Protein AF-A0A2V5YJK6-F1 (afdb_monomer)

Foldseek 3Di:
DDQPDCDPLFQAGFADLVRADPQLSVLQQVQCVLVPNDRWLVSRRCSVVSVCSNVVSVVCCQQAPDDFDDDDPDTRGHLDPNQLLLLLLCLLLLLLLQLVSVLVSLLVNLVVCVVVVNNVLSQVSLLCSPPCVVVVVSDDPLSVLLSVCSNCLSVPNVPDDVVSVVSQLVSQLVVQCPPPVRVPDDPVRSSVSSVVVVVSSSVSSVVSSVVSCVCVVRSRDGDPPSDPDHSVVSSVVRRDPSSVVVSCVSNPPGD

Secondary structure (DSSP, 8-state):
---PPPBTTBSSPPPPGGGS-HHHHHHHHHHHHHTTS---HHHHHHTTSHHHHHHHHHHHHTTTT--SEEETTEEEE--S-HHHHHHHHHHHHHHHT-HHHHHHHHHHHHHHHHHTT-HHHHHHHHHHGGGGGG-GGGS-HHHHHHHHHHHHHHH-GGG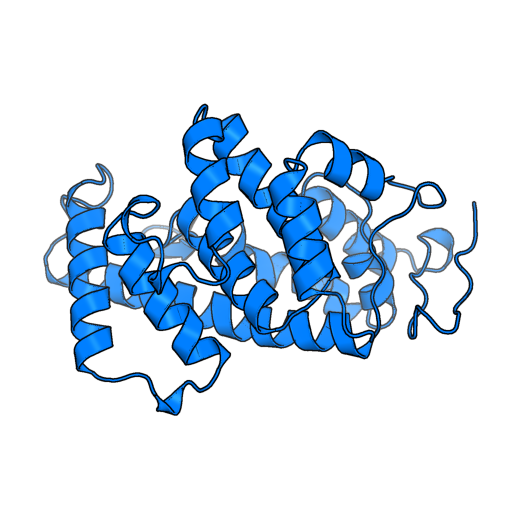--HHHHHHHHHHHHHHHTTSTTTTT--HHHHHHHHHHHHHHHHHHHHHHHHHHHHHHHHTPPPPPTTSSS-HHHHHHHHS-HHHHHHHHHHHTT--

Nearest PDB structures (foldseek):
  1hg4-assembly2_F  TM=2.466E-01  e=4.898E-01  Drosophila melanogaster
  5hjp-assembly1_A  TM=2.843E-01  e=2.948E+00  Homo sapiens
  5kya-assembly2_F  TM=2.690E-01  e=2.819E+00  Homo sapiens

Radius of gyration: 18.9 Å; Cα contacts (8 Å, |Δi|>4): 308; chains: 1; bounding box: 45×42×48 Å

Solvent-accessible surface area (backbone atoms only — not comparable to full-atom values): 14092 Å² total; per-residue (Å²): 132,67,76,74,68,66,44,102,73,22,77,51,51,58,54,55,69,91,80,45,56,74,67,48,36,49,27,40,50,51,43,21,51,73,70,77,59,51,73,51,46,68,48,23,46,34,50,84,42,44,70,55,35,53,46,47,48,65,59,48,30,49,70,66,68,43,58,76,38,65,63,83,93,43,73,74,26,31,73,60,60,65,68,62,51,41,51,47,51,36,37,45,19,51,75,68,49,11,63,50,54,40,55,52,39,43,37,52,43,42,47,55,28,40,78,68,75,37,42,81,61,36,52,56,34,64,55,40,42,85,53,41,87,82,44,57,90,57,46,56,69,50,53,48,54,52,47,53,51,42,55,34,52,67,74,43,54,86,74,63,49,71,70,54,54,52,49,48,49,48,41,46,46,62,52,37,58,72,34,92,90,47,46,83,51,52,73,68,55,45,51,52,50,42,52,48,29,51,51,45,53,51,49,52,49,55,48,48,55,50,49,32,50,50,39,51,75,35,29,50,59,72,40,37,86,68,47,99,34,45,46,56,58,51,41,65,72,64,33,55,65,72,42,49,55,50,48,52,57,67,52,57,81,70,131

Sequence (255 aa):
MTRIKQGPWTRIRPLQRDELDPYTQAGMMTGELTWGGNPNNLCKVMAYTPRLLQTEVEYCNTFIFDPRTLRGDVQEAGFNDRFIKELVISRTSLINRARYSVTHHSVIGISLFANAGRRDEAIPKYLHLHEHEKHPEAYTERERVVLDYTAKVTRDAHLVTDQEFQELRRVLTEHNLKDDQLKDLTTEQMSRHVDAQIVELTWLIGHFCLLNRWFTVLQVPDESPQDEWNFAAVYQEVVPEQIRHRNDQILSGGF

Structure (mmCIF, N/CA/C/O backbone):
data_AF-A0A2V5YJK6-F1
#
_entry.id   AF-A0A2V5YJK6-F1
#
loop_
_atom_site.group_PDB
_atom_site.id
_atom_site.type_symbol
_atom_site.label_atom_id
_atom_site.label_alt_id
_atom_site.label_comp_id
_atom_site.label_asym_id
_atom_site.label_entity_id
_atom_site.label_seq_id
_atom_site.pdbx_PDB_ins_code
_atom_site.Cartn_x
_atom_site.Cartn_y
_atom_site.Cartn_z
_atom_site.occupancy
_atom_site.B_iso_or_equiv
_atom_site.auth_seq_id
_atom_site.auth_comp_id
_atom_site.auth_asym_id
_atom_site.auth_atom_id
_atom_site.pdbx_PDB_model_num
ATOM 1 N N . MET A 1 1 ? 22.075 6.133 -23.359 1.00 49.47 1 MET A N 1
ATOM 2 C CA . MET A 1 1 ? 20.877 5.559 -22.716 1.00 49.47 1 MET A CA 1
ATOM 3 C C . MET A 1 1 ? 20.853 4.070 -22.991 1.00 49.47 1 MET A C 1
ATOM 5 O O . MET A 1 1 ? 20.868 3.667 -24.153 1.00 49.47 1 MET A O 1
ATOM 9 N N . THR A 1 2 ? 20.925 3.255 -21.945 1.00 50.66 2 THR A N 1
ATOM 10 C CA . THR A 1 2 ? 20.852 1.795 -22.044 1.00 50.66 2 THR A CA 1
ATOM 11 C C . THR A 1 2 ? 19.412 1.416 -22.364 1.00 50.66 2 THR A C 1
ATOM 13 O O . THR A 1 2 ? 18.523 1.580 -21.540 1.00 50.66 2 THR A O 1
ATOM 16 N N . ARG A 1 3 ? 19.153 0.939 -23.585 1.00 61.88 3 ARG A N 1
ATOM 17 C CA . ARG A 1 3 ? 17.851 0.356 -23.922 1.00 61.88 3 ARG A CA 1
ATOM 18 C C . ARG A 1 3 ? 17.762 -0.984 -23.200 1.00 61.88 3 ARG A C 1
ATOM 20 O O . ARG A 1 3 ? 18.394 -1.938 -23.661 1.00 61.88 3 ARG A O 1
ATOM 27 N N . ILE A 1 4 ? 17.026 -1.067 -22.086 1.00 65.56 4 ILE A N 1
ATOM 28 C CA . ILE A 1 4 ? 16.632 -2.370 -21.529 1.00 65.56 4 ILE A CA 1
ATOM 29 C C . ILE A 1 4 ? 16.020 -3.151 -22.682 1.00 65.56 4 ILE A C 1
ATOM 31 O O . ILE A 1 4 ? 15.082 -2.684 -23.314 1.00 65.56 4 ILE A O 1
ATOM 35 N N . LYS A 1 5 ? 16.576 -4.309 -23.023 1.00 66.12 5 LYS A N 1
ATOM 36 C CA . LYS A 1 5 ? 15.970 -5.168 -24.038 1.00 66.12 5 LYS A CA 1
ATOM 37 C C . LYS A 1 5 ? 14.922 -6.029 -23.353 1.00 66.12 5 LYS A C 1
ATOM 39 O O . LYS A 1 5 ? 15.170 -6.543 -22.266 1.00 66.12 5 LYS A O 1
ATOM 44 N N . GLN A 1 6 ? 13.775 -6.206 -24.004 1.00 74.19 6 GLN A N 1
ATOM 45 C CA . GLN A 1 6 ? 12.829 -7.241 -23.604 1.00 74.19 6 GLN A CA 1
ATOM 46 C C . GLN A 1 6 ? 13.575 -8.580 -23.598 1.00 74.19 6 GLN A C 1
ATOM 48 O O . GLN A 1 6 ? 14.237 -8.929 -24.577 1.00 74.19 6 GLN A O 1
ATOM 53 N N . GLY A 1 7 ? 13.525 -9.284 -22.476 1.00 63.28 7 GLY A N 1
ATOM 54 C CA . GLY A 1 7 ? 14.281 -10.509 -22.251 1.00 63.28 7 GLY A CA 1
ATOM 55 C C . GLY A 1 7 ? 13.420 -11.546 -21.540 1.00 63.28 7 GLY A C 1
ATOM 56 O O . GLY A 1 7 ? 12.273 -11.259 -21.204 1.00 63.28 7 GLY A O 1
ATOM 57 N N . PRO A 1 8 ? 13.957 -12.744 -21.258 1.00 63.97 8 PRO A N 1
ATOM 58 C CA . PRO A 1 8 ? 13.193 -13.809 -20.599 1.00 63.97 8 PRO A CA 1
ATOM 59 C C . PRO A 1 8 ? 12.673 -13.434 -19.196 1.00 63.97 8 PRO A C 1
ATOM 61 O O . PRO A 1 8 ? 11.79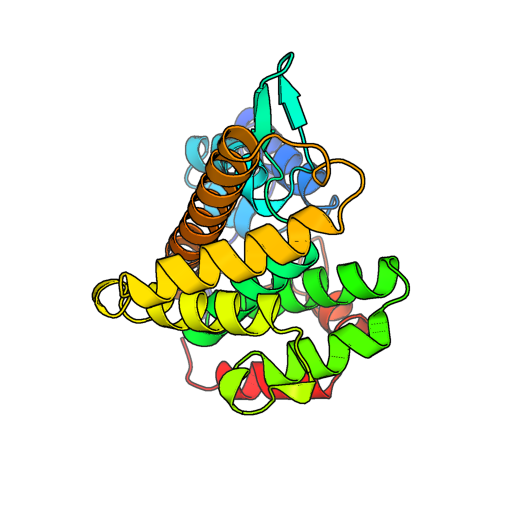9 -14.118 -18.677 1.00 63.97 8 PRO A O 1
ATOM 64 N N . TRP A 1 9 ? 13.197 -12.355 -18.606 1.00 69.31 9 TRP A N 1
ATOM 65 C CA . TRP A 1 9 ? 12.892 -11.870 -17.254 1.00 69.31 9 TRP A CA 1
ATOM 66 C C . TRP A 1 9 ? 12.022 -10.607 -17.214 1.00 69.31 9 TRP A C 1
ATOM 68 O O . TRP A 1 9 ? 11.708 -10.112 -16.137 1.00 69.31 9 TRP A O 1
ATOM 78 N N . THR A 1 10 ? 11.672 -10.052 -18.375 1.00 82.56 10 THR A N 1
ATOM 79 C CA . THR A 1 10 ? 10.831 -8.858 -18.492 1.00 82.56 10 THR A CA 1
ATOM 80 C C . THR A 1 10 ? 9.939 -9.036 -19.707 1.00 82.56 10 THR A C 1
ATOM 82 O O . THR A 1 10 ? 10.391 -8.883 -20.846 1.00 82.56 10 THR A O 1
ATOM 85 N N . ARG A 1 11 ? 8.668 -9.385 -19.473 1.00 90.06 11 ARG A N 1
ATOM 86 C CA . ARG A 1 11 ? 7.720 -9.696 -20.555 1.00 90.06 11 ARG A CA 1
ATOM 87 C C . ARG A 1 11 ? 7.293 -8.451 -21.309 1.00 90.06 11 ARG A C 1
ATOM 89 O O . ARG A 1 11 ? 7.091 -8.552 -22.512 1.00 90.06 11 ARG A O 1
ATOM 96 N N . ILE A 1 12 ? 7.206 -7.303 -20.639 1.00 92.75 12 ILE A N 1
ATOM 97 C CA . ILE A 1 12 ? 6.971 -6.001 -21.270 1.00 92.75 12 ILE A CA 1
ATOM 98 C C . ILE A 1 12 ? 8.134 -5.076 -20.931 1.00 92.75 12 ILE A C 1
ATOM 100 O O . ILE A 1 12 ? 8.371 -4.757 -19.770 1.00 92.75 12 ILE A O 1
ATOM 104 N N . ARG A 1 13 ? 8.878 -4.648 -21.953 1.00 91.44 13 ARG A N 1
ATOM 105 C CA . ARG A 1 13 ? 10.027 -3.752 -21.792 1.00 91.44 13 ARG A CA 1
ATOM 106 C C . ARG A 1 13 ? 9.567 -2.348 -21.374 1.00 91.44 13 ARG A C 1
ATOM 108 O O . ARG A 1 13 ? 8.788 -1.776 -22.133 1.00 91.44 13 ARG A O 1
ATOM 115 N N . PRO A 1 14 ? 10.120 -1.749 -20.304 1.00 92.50 14 PRO A N 1
ATOM 116 C CA . PRO A 1 14 ? 9.892 -0.344 -19.959 1.00 92.50 14 PRO A CA 1
ATOM 117 C C . PRO A 1 14 ? 10.211 0.609 -21.129 1.00 92.50 14 PRO A C 1
ATOM 119 O O . PRO A 1 14 ? 11.322 0.577 -21.679 1.00 92.50 14 PRO A O 1
ATOM 122 N N . LEU A 1 15 ? 9.243 1.444 -21.524 1.00 92.12 15 LEU A N 1
ATOM 123 C CA . LEU A 1 15 ? 9.453 2.488 -22.533 1.00 92.12 15 LEU A CA 1
ATOM 124 C C . LEU A 1 15 ? 10.308 3.627 -21.972 1.00 92.12 15 LEU A C 1
ATOM 126 O O . LEU A 1 15 ? 10.237 3.954 -20.789 1.00 92.12 15 LEU A O 1
ATOM 130 N N . GLN A 1 16 ? 11.124 4.226 -22.830 1.00 87.88 16 GLN A N 1
ATOM 131 C CA . GLN A 1 16 ? 11.888 5.431 -22.530 1.00 87.88 16 GLN A CA 1
ATOM 132 C C . GLN A 1 16 ? 11.106 6.673 -22.962 1.00 87.88 16 GLN A C 1
ATOM 134 O O . GLN A 1 16 ? 10.254 6.609 -23.846 1.00 87.88 16 GLN A O 1
ATOM 139 N N . ARG A 1 17 ? 11.401 7.820 -22.345 1.00 88.00 17 ARG A N 1
ATOM 140 C CA . ARG A 1 17 ? 10.679 9.081 -22.592 1.00 88.00 17 ARG A CA 1
ATOM 141 C C . ARG A 1 17 ? 10.726 9.532 -24.056 1.00 88.00 17 ARG A C 1
ATOM 143 O O . ARG A 1 17 ? 9.751 10.090 -24.539 1.00 88.00 17 ARG A O 1
ATOM 150 N N . ASP A 1 18 ? 11.833 9.277 -24.753 1.00 90.19 18 ASP A N 1
ATOM 151 C CA . ASP A 1 18 ? 12.030 9.618 -26.168 1.00 90.19 18 ASP A CA 1
ATOM 152 C C . ASP A 1 18 ? 11.273 8.694 -27.141 1.00 90.19 18 ASP A C 1
ATOM 154 O O . ASP A 1 18 ? 11.243 8.957 -28.342 1.00 90.19 18 ASP A O 1
ATOM 158 N N . GLU A 1 19 ? 10.636 7.634 -26.635 1.00 92.12 19 GLU A N 1
ATOM 159 C CA . GLU A 1 19 ? 9.775 6.728 -27.404 1.00 92.12 19 GLU A CA 1
ATOM 160 C C . GLU A 1 19 ? 8.290 7.125 -27.349 1.00 92.12 19 GLU A C 1
ATOM 162 O O . GLU A 1 19 ? 7.455 6.467 -27.971 1.00 92.12 19 GLU A O 1
ATOM 167 N N . LEU A 1 20 ? 7.946 8.167 -26.588 1.00 93.94 20 LEU A N 1
ATOM 168 C CA . LEU A 1 20 ? 6.571 8.563 -26.298 1.00 93.94 20 LEU A CA 1
ATOM 169 C C . LEU A 1 20 ? 6.186 9.827 -27.062 1.00 93.94 20 LEU A C 1
ATOM 171 O O . LEU A 1 20 ? 7.013 10.697 -27.330 1.00 93.94 20 LEU A O 1
ATOM 175 N N . ASP A 1 21 ? 4.898 9.960 -27.369 1.00 95.31 21 ASP A N 1
ATOM 176 C CA . ASP A 1 21 ? 4.364 11.254 -27.773 1.00 95.31 21 ASP A CA 1
ATOM 177 C C . ASP A 1 21 ? 4.385 12.243 -26.581 1.00 95.31 21 ASP A C 1
ATOM 179 O O . ASP A 1 21 ? 4.381 11.816 -25.417 1.00 95.31 21 ASP A O 1
ATOM 183 N N . PRO A 1 22 ? 4.361 13.566 -26.838 1.00 95.12 22 PRO A N 1
ATOM 184 C CA . PRO A 1 22 ? 4.477 14.572 -25.782 1.00 95.12 22 PRO A CA 1
ATOM 185 C C . PRO A 1 22 ? 3.424 14.464 -24.670 1.00 95.12 22 PRO A C 1
ATOM 187 O O . PRO A 1 22 ? 3.702 14.818 -23.525 1.00 95.12 22 PRO A O 1
ATOM 190 N N . TYR A 1 23 ? 2.217 13.982 -24.978 1.00 92.56 23 TYR A N 1
ATOM 191 C CA . TYR A 1 23 ? 1.137 13.886 -23.999 1.00 92.56 23 TYR A CA 1
ATOM 192 C C . TYR A 1 23 ? 1.324 12.677 -23.075 1.00 92.56 23 TYR A C 1
ATOM 194 O O . TYR A 1 23 ? 1.168 12.791 -21.858 1.00 92.56 23 TYR A O 1
ATOM 202 N N . THR A 1 24 ? 1.739 11.532 -23.621 1.00 94.31 24 THR A N 1
ATOM 203 C CA . THR A 1 24 ? 2.098 10.353 -22.814 1.00 94.31 24 THR A CA 1
ATOM 204 C C . THR A 1 24 ? 3.334 10.616 -21.956 1.00 94.31 24 THR A C 1
ATOM 206 O O . THR A 1 24 ? 3.359 10.243 -20.781 1.00 94.31 24 THR A O 1
ATOM 209 N N . GLN A 1 25 ? 4.329 11.322 -22.500 1.00 94.25 25 GLN A N 1
ATOM 210 C CA . GLN A 1 25 ? 5.504 11.747 -21.743 1.00 94.25 25 GLN A CA 1
ATOM 211 C C . GLN A 1 25 ? 5.123 12.651 -20.560 1.00 94.25 25 GLN A C 1
ATOM 213 O O . GLN A 1 25 ? 5.627 12.454 -19.456 1.00 94.25 25 GLN A O 1
ATOM 218 N N . ALA A 1 26 ? 4.206 13.604 -20.759 1.00 91.75 26 ALA A N 1
ATOM 219 C CA . ALA A 1 26 ? 3.715 14.451 -19.676 1.00 91.75 26 ALA A CA 1
ATOM 220 C C . ALA A 1 26 ? 3.023 13.630 -18.573 1.00 91.75 26 ALA A C 1
ATOM 222 O O . ALA A 1 26 ? 3.309 13.838 -17.399 1.00 91.75 26 ALA A O 1
ATOM 223 N N . GLY A 1 27 ? 2.186 12.650 -18.937 1.00 91.38 27 GLY A N 1
ATOM 224 C CA . GLY A 1 27 ? 1.561 11.734 -17.972 1.00 91.38 27 GLY A CA 1
ATOM 225 C C . GLY A 1 27 ? 2.581 10.932 -17.154 1.00 91.38 27 GLY A C 1
ATOM 226 O O . GLY A 1 27 ? 2.453 10.834 -15.935 1.00 91.38 27 GLY A O 1
ATOM 227 N N . MET A 1 28 ? 3.636 10.426 -17.805 1.00 92.38 28 MET A N 1
ATOM 228 C CA . MET A 1 28 ? 4.752 9.750 -17.129 1.00 92.38 28 MET A CA 1
ATOM 229 C C . MET A 1 28 ? 5.425 10.665 -16.105 1.00 92.38 28 MET A C 1
ATOM 231 O O . MET A 1 28 ? 5.604 10.271 -14.955 1.00 92.38 28 MET A O 1
ATOM 235 N N . MET A 1 29 ? 5.758 11.892 -16.513 1.00 90.56 29 MET A N 1
ATOM 236 C CA . MET A 1 29 ? 6.410 12.867 -15.640 1.00 90.56 29 MET A CA 1
ATOM 237 C C . MET A 1 29 ? 5.527 13.259 -14.455 1.00 90.56 29 MET A C 1
ATOM 239 O O . MET A 1 29 ? 6.040 13.379 -13.345 1.00 90.56 29 MET A O 1
ATOM 243 N N . THR A 1 30 ? 4.216 13.423 -14.659 1.00 88.94 30 THR A N 1
ATOM 244 C CA . THR A 1 30 ? 3.269 13.668 -13.563 1.00 88.94 30 THR A CA 1
ATOM 245 C C . THR A 1 30 ? 3.347 12.550 -12.527 1.00 88.94 30 THR A C 1
ATOM 247 O O . THR A 1 30 ? 3.549 12.838 -11.353 1.00 88.94 30 THR A O 1
ATOM 250 N N . GLY A 1 31 ? 3.287 11.283 -12.953 1.00 85.00 31 GLY A N 1
ATOM 251 C CA . GLY A 1 31 ? 3.401 10.135 -12.046 1.00 85.00 31 GLY A CA 1
ATOM 252 C C . GLY A 1 31 ? 4.700 10.092 -11.255 1.00 85.00 31 GLY A C 1
ATOM 253 O O . GLY A 1 31 ? 4.689 9.928 -10.037 1.00 85.00 31 GLY A O 1
ATOM 254 N N . GLU A 1 32 ? 5.825 10.292 -11.936 1.00 88.69 32 GLU A N 1
ATOM 255 C CA . GLU A 1 32 ? 7.141 10.310 -11.298 1.00 88.69 32 GLU A CA 1
ATOM 256 C C . GLU A 1 32 ? 7.247 11.441 -10.269 1.00 88.69 32 GLU A C 1
ATOM 258 O O . GLU A 1 32 ? 7.676 11.197 -9.145 1.00 88.69 32 GLU A O 1
ATOM 263 N N . LEU A 1 33 ? 6.812 12.659 -10.611 1.00 86.81 33 LEU A N 1
ATOM 264 C CA . LEU A 1 33 ? 6.843 13.815 -9.708 1.00 86.81 33 LEU A CA 1
ATOM 265 C C . LEU A 1 33 ? 5.948 13.623 -8.483 1.00 86.81 33 LEU A C 1
ATOM 267 O O . LEU A 1 33 ? 6.365 13.937 -7.368 1.00 86.81 33 LEU A O 1
ATOM 271 N N . THR A 1 34 ? 4.746 13.081 -8.672 1.00 83.38 34 THR A N 1
ATOM 272 C CA . THR A 1 34 ? 3.815 12.793 -7.580 1.00 83.38 34 THR A CA 1
ATOM 273 C C . THR A 1 34 ? 4.395 11.780 -6.590 1.00 83.38 34 THR A C 1
ATOM 275 O O . THR A 1 34 ? 4.241 11.950 -5.381 1.00 83.38 34 THR A O 1
ATOM 278 N N . TRP A 1 35 ? 5.094 10.747 -7.064 1.00 84.44 35 TRP A N 1
ATOM 279 C CA . TRP A 1 35 ? 5.596 9.656 -6.219 1.00 84.44 35 TRP A CA 1
ATOM 280 C C . TRP A 1 35 ? 7.071 9.801 -5.823 1.00 84.44 35 TRP A C 1
ATOM 282 O O . TRP A 1 35 ? 7.800 8.819 -5.689 1.00 84.44 35 TRP A O 1
ATOM 292 N N . GLY A 1 36 ? 7.513 11.039 -5.586 1.00 77.00 36 GLY A N 1
ATOM 293 C CA . GLY A 1 36 ? 8.838 11.336 -5.029 1.00 77.00 36 GLY A CA 1
ATOM 294 C C . GLY A 1 36 ? 9.901 11.736 -6.054 1.00 77.00 36 GLY A C 1
ATOM 295 O O . GLY A 1 36 ? 11.076 11.806 -5.709 1.00 77.00 36 GLY A O 1
ATOM 296 N N . GLY A 1 37 ? 9.506 12.013 -7.295 1.00 81.94 37 GLY A N 1
ATOM 297 C CA . GLY A 1 37 ? 10.370 12.541 -8.354 1.00 81.94 37 GLY A CA 1
ATOM 298 C C . GLY A 1 37 ? 11.250 11.508 -9.052 1.00 81.94 37 GLY A C 1
ATOM 299 O O . GLY A 1 37 ? 12.078 11.888 -9.880 1.00 81.94 37 GLY A O 1
ATOM 300 N N . ASN A 1 38 ? 11.094 10.221 -8.737 1.00 86.50 38 ASN A N 1
ATOM 301 C CA . ASN A 1 38 ? 11.967 9.171 -9.245 1.00 86.50 38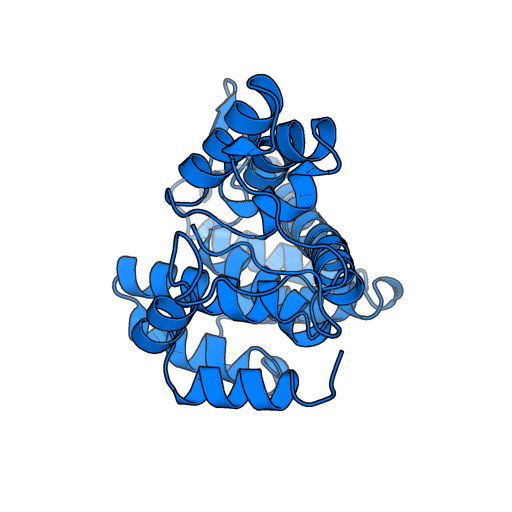 ASN A CA 1
ATOM 302 C C . ASN A 1 38 ? 11.355 8.467 -10.469 1.00 86.50 38 ASN A C 1
ATOM 304 O O . ASN A 1 38 ? 10.218 7.986 -10.389 1.00 86.50 38 ASN A O 1
ATOM 308 N N . PRO A 1 39 ? 12.101 8.360 -11.587 1.00 89.12 39 PRO A N 1
ATOM 309 C CA . PRO A 1 39 ? 11.717 7.517 -12.710 1.00 89.12 39 PRO A CA 1
ATOM 310 C C . PRO A 1 39 ? 11.453 6.080 -12.274 1.00 89.12 39 PRO A C 1
ATOM 312 O O . PRO A 1 39 ? 12.306 5.476 -11.631 1.00 89.12 39 PRO A O 1
ATOM 315 N N . ASN A 1 40 ? 10.299 5.528 -12.649 1.00 90.56 40 ASN A N 1
ATOM 316 C CA . ASN A 1 40 ? 9.897 4.185 -12.236 1.00 90.56 40 ASN A CA 1
ATOM 317 C C . ASN A 1 40 ? 9.335 3.357 -13.402 1.00 90.56 40 ASN A C 1
ATOM 319 O O . ASN A 1 40 ? 8.707 3.863 -14.338 1.00 90.56 40 ASN A O 1
ATOM 323 N N . ASN A 1 41 ? 9.579 2.054 -13.349 1.00 93.12 41 ASN A N 1
ATOM 324 C CA . ASN A 1 41 ? 9.216 1.083 -14.362 1.00 93.12 41 ASN A CA 1
ATOM 325 C C . ASN A 1 41 ? 7.712 0.802 -14.395 1.00 93.12 41 ASN A C 1
ATOM 327 O O . ASN A 1 41 ? 7.220 0.411 -15.454 1.00 93.12 41 ASN A O 1
ATOM 331 N N . LEU A 1 42 ? 6.958 1.072 -13.321 1.00 93.19 42 LEU A N 1
ATOM 332 C CA . LEU A 1 42 ? 5.494 1.080 -13.384 1.00 93.19 42 LEU A CA 1
ATOM 333 C C . LEU A 1 42 ? 5.004 2.083 -14.441 1.00 93.19 42 LEU A C 1
ATOM 335 O O . LEU A 1 42 ? 4.315 1.673 -15.378 1.00 93.19 42 LEU A O 1
ATOM 339 N N . CYS A 1 43 ? 5.408 3.355 -14.365 1.00 93.31 43 CYS A N 1
ATOM 340 C CA . CYS A 1 43 ? 5.003 4.374 -15.337 1.00 93.31 43 CYS A CA 1
ATOM 341 C C . CYS A 1 43 ? 5.474 4.012 -16.754 1.00 93.31 43 CYS A C 1
ATOM 343 O O . CYS A 1 43 ? 4.721 4.131 -17.723 1.00 93.31 43 CYS A O 1
ATOM 345 N N . LYS A 1 44 ? 6.710 3.513 -16.883 1.00 93.38 44 LYS A N 1
ATOM 346 C CA . LYS A 1 44 ? 7.302 3.119 -18.173 1.00 93.38 44 LYS A CA 1
ATOM 347 C C . LYS A 1 44 ? 6.615 1.927 -18.833 1.00 93.38 44 LYS A C 1
ATOM 349 O O . LYS A 1 44 ? 6.561 1.866 -20.060 1.00 93.38 44 LYS A O 1
ATOM 354 N N . VAL A 1 45 ? 6.095 0.978 -18.057 1.00 94.75 45 VAL A N 1
ATOM 355 C CA . VAL A 1 45 ? 5.324 -0.157 -18.587 1.00 94.75 45 VAL A CA 1
ATOM 356 C C . VAL A 1 45 ? 3.864 0.242 -18.833 1.00 94.75 45 VAL A C 1
ATOM 358 O O . VAL A 1 45 ? 3.294 -0.145 -19.850 1.00 94.75 45 VAL A O 1
ATOM 361 N N . MET A 1 46 ? 3.255 1.077 -17.986 1.00 94.75 46 MET A N 1
ATOM 362 C CA . MET A 1 46 ? 1.903 1.604 -18.231 1.00 94.75 46 MET A CA 1
ATOM 363 C C . MET A 1 46 ? 1.823 2.515 -19.461 1.00 94.75 46 MET A C 1
ATOM 365 O O . MET A 1 46 ? 0.748 2.647 -20.044 1.00 94.75 46 MET A O 1
ATOM 369 N N . ALA A 1 47 ? 2.940 3.099 -19.904 1.00 95.38 47 ALA A N 1
ATOM 370 C CA . ALA A 1 47 ? 3.001 3.963 -21.082 1.00 95.38 47 ALA A CA 1
ATOM 371 C C . ALA A 1 47 ? 2.578 3.281 -22.401 1.00 95.38 47 ALA A C 1
ATOM 373 O O . ALA A 1 47 ? 2.171 3.977 -23.328 1.00 95.38 47 ALA A O 1
ATOM 374 N N . TYR A 1 48 ? 2.575 1.941 -22.487 1.00 95.56 48 TYR A N 1
ATOM 375 C CA . TYR A 1 48 ? 1.948 1.228 -23.620 1.00 95.56 48 TYR A CA 1
ATOM 376 C C . TYR A 1 48 ? 0.432 1.457 -23.704 1.00 95.56 48 TYR A C 1
ATOM 378 O O . TYR A 1 48 ? -0.176 1.267 -24.755 1.00 95.56 48 TYR A O 1
ATOM 386 N N . THR A 1 49 ? -0.178 1.874 -22.598 1.00 95.75 49 THR A N 1
ATOM 387 C CA . THR A 1 49 ? -1.582 2.259 -22.475 1.00 95.75 49 THR A CA 1
ATOM 388 C C . THR A 1 49 ? -1.660 3.709 -21.985 1.00 95.75 49 THR A C 1
ATOM 390 O O . THR A 1 49 ? -1.923 3.939 -20.804 1.00 95.75 49 THR A O 1
ATOM 393 N N . PRO A 1 50 ? -1.452 4.713 -22.861 1.00 94.62 50 PRO A N 1
ATOM 394 C CA . PRO A 1 50 ? -1.321 6.116 -22.462 1.00 94.62 50 PRO A CA 1
ATOM 395 C C . PRO A 1 50 ? -2.424 6.627 -21.541 1.00 94.62 50 PRO A C 1
ATOM 397 O O . PRO A 1 50 ? -2.153 7.304 -20.554 1.00 94.62 50 PRO A O 1
ATOM 400 N N . ARG A 1 51 ? -3.679 6.261 -21.833 1.00 93.81 51 ARG A N 1
ATOM 401 C CA . ARG A 1 51 ? -4.813 6.705 -21.023 1.00 93.81 51 ARG A CA 1
ATOM 402 C C . ARG A 1 51 ? -4.780 6.130 -19.610 1.00 93.81 51 ARG A C 1
ATOM 404 O O . ARG A 1 51 ? -5.123 6.856 -18.689 1.00 93.81 51 ARG A O 1
ATOM 411 N N . LEU A 1 52 ? -4.345 4.878 -19.450 1.00 93.12 52 LEU A N 1
ATOM 412 C CA . LEU A 1 52 ? -4.168 4.264 -18.134 1.00 93.12 52 LEU A CA 1
ATOM 413 C C . LEU A 1 52 ? -3.089 5.010 -17.350 1.00 93.12 52 LEU A C 1
ATOM 415 O O . LEU A 1 52 ? -3.366 5.459 -16.248 1.00 93.12 52 LEU A O 1
ATOM 419 N N . LEU A 1 53 ? -1.909 5.224 -17.944 1.00 92.88 53 LEU A N 1
ATOM 420 C CA . LEU A 1 53 ? -0.822 5.980 -17.310 1.00 92.88 53 LEU A CA 1
ATOM 421 C C . LEU A 1 53 ? -1.282 7.364 -16.822 1.00 92.88 53 LEU A C 1
ATOM 423 O O . LEU A 1 53 ? -0.939 7.780 -15.721 1.00 92.88 53 LEU A O 1
ATOM 427 N N . GLN A 1 54 ? -2.069 8.067 -17.638 1.00 90.00 54 GLN A N 1
ATOM 428 C CA . GLN A 1 54 ? -2.565 9.407 -17.312 1.00 90.00 54 GLN A CA 1
ATOM 429 C C . GLN A 1 54 ? -3.537 9.420 -16.134 1.00 90.00 54 GLN A C 1
ATOM 431 O O . GLN A 1 54 ? -3.553 10.387 -15.383 1.00 90.00 54 GLN A O 1
ATOM 436 N N . THR A 1 55 ? -4.377 8.394 -15.996 1.00 92.25 55 THR A N 1
ATOM 437 C CA . THR A 1 55 ? -5.422 8.371 -14.964 1.00 92.25 55 THR A CA 1
ATOM 438 C C . THR A 1 55 ? -4.991 7.656 -13.694 1.00 92.25 55 THR A C 1
ATOM 440 O O . THR A 1 55 ? -5.497 7.979 -12.625 1.00 92.25 55 THR A O 1
ATOM 443 N N . GLU A 1 56 ? -4.085 6.683 -13.802 1.00 90.62 56 GLU A N 1
ATOM 444 C CA . GLU A 1 56 ? -3.710 5.805 -12.693 1.00 90.62 56 GLU A CA 1
ATOM 445 C C . GLU A 1 56 ? -3.137 6.595 -11.521 1.00 90.62 56 GLU A C 1
ATOM 447 O O . GLU A 1 56 ? -3.512 6.357 -10.381 1.00 90.62 56 GLU A O 1
ATOM 452 N N . VAL A 1 57 ? -2.262 7.564 -11.795 1.00 84.69 57 VAL A N 1
ATOM 453 C CA . VAL A 1 57 ? -1.579 8.340 -10.752 1.00 84.69 57 VAL A CA 1
ATOM 454 C C . VAL A 1 57 ? -2.588 9.080 -9.879 1.00 84.69 57 VAL A C 1
ATOM 456 O O . VAL A 1 57 ? -2.595 8.912 -8.661 1.00 84.69 57 VAL A O 1
ATOM 459 N N . GLU A 1 58 ? -3.461 9.872 -10.506 1.00 87.06 58 GLU A N 1
ATOM 460 C CA . GLU A 1 58 ? -4.488 10.646 -9.806 1.00 87.06 58 GLU A CA 1
ATOM 461 C C . GLU A 1 58 ? -5.447 9.726 -9.054 1.00 87.06 58 GLU A C 1
ATOM 463 O O . GLU A 1 58 ? -5.733 9.954 -7.881 1.00 87.06 58 GLU A O 1
ATOM 468 N N . TYR A 1 59 ? -5.890 8.649 -9.703 1.00 91.69 59 TYR A N 1
ATOM 469 C CA . TYR A 1 59 ? -6.770 7.658 -9.102 1.00 91.69 59 TYR A CA 1
ATOM 470 C C . TYR A 1 59 ? -6.147 7.009 -7.856 1.00 91.69 59 TYR A C 1
ATOM 472 O O . TYR A 1 59 ? -6.770 6.997 -6.794 1.00 91.69 59 TYR A O 1
ATOM 480 N N . CYS A 1 60 ? -4.913 6.518 -7.952 1.00 91.38 60 CYS A N 1
ATOM 481 C CA . CYS A 1 60 ? -4.200 5.855 -6.863 1.00 91.38 60 CYS A CA 1
ATOM 482 C C . CYS A 1 60 ? -3.922 6.785 -5.680 1.00 91.38 60 CYS A C 1
ATOM 484 O O . CYS A 1 60 ? -3.987 6.362 -4.523 1.00 91.38 60 CYS A O 1
ATOM 486 N N . ASN A 1 61 ? -3.657 8.066 -5.939 1.00 88.06 61 ASN A N 1
ATOM 487 C CA . ASN A 1 61 ? -3.416 9.033 -4.872 1.00 88.06 61 ASN A CA 1
ATOM 488 C C . ASN A 1 61 ? -4.602 9.165 -3.918 1.00 88.06 61 ASN A C 1
ATOM 490 O O . ASN A 1 61 ? -4.365 9.221 -2.710 1.00 88.06 61 ASN A O 1
ATOM 494 N N . THR A 1 62 ? -5.838 9.084 -4.431 1.00 90.81 62 THR A N 1
ATOM 495 C CA . THR A 1 62 ? -7.065 9.266 -3.633 1.00 90.81 62 THR A CA 1
ATOM 496 C C . THR A 1 62 ? -7.192 8.310 -2.443 1.00 90.81 62 THR A C 1
ATOM 498 O O . THR A 1 62 ? -7.918 8.604 -1.497 1.00 90.81 62 THR A O 1
ATOM 501 N N . PHE A 1 63 ? -6.481 7.177 -2.449 1.00 92.38 63 PHE A N 1
ATOM 502 C CA . PHE A 1 63 ? -6.508 6.206 -1.351 1.00 92.38 63 PHE A CA 1
ATOM 503 C C . PHE A 1 63 ? -5.119 5.792 -0.840 1.00 92.38 63 PHE A C 1
ATOM 505 O O . PHE A 1 63 ? -5.013 5.352 0.307 1.00 92.38 63 PHE A O 1
ATOM 512 N N . ILE A 1 64 ? -4.037 5.963 -1.612 1.00 92.44 64 ILE A N 1
ATOM 513 C CA . ILE A 1 64 ? -2.677 5.591 -1.180 1.00 92.44 64 ILE A CA 1
ATOM 514 C C . ILE A 1 64 ? -1.970 6.748 -0.466 1.00 92.44 64 ILE A C 1
ATOM 516 O O . ILE A 1 64 ? -1.545 6.589 0.684 1.00 92.44 64 ILE A O 1
ATOM 520 N N . PHE A 1 65 ? -1.804 7.881 -1.153 1.00 88.44 65 PHE A N 1
ATOM 521 C CA . PHE A 1 65 ? -0.834 8.919 -0.784 1.00 88.44 65 PHE A CA 1
ATOM 522 C C . PHE A 1 65 ? -1.465 10.202 -0.265 1.00 88.44 65 PHE A C 1
ATOM 524 O O . PHE A 1 65 ? -0.825 10.879 0.543 1.00 88.44 65 PHE A O 1
ATOM 531 N N . ASP A 1 66 ? -2.682 10.530 -0.702 1.00 90.31 66 ASP A N 1
ATOM 532 C CA . ASP A 1 66 ? -3.298 11.789 -0.322 1.00 90.31 66 ASP A CA 1
ATOM 533 C C . ASP A 1 66 ? -3.471 11.850 1.201 1.00 90.31 66 ASP A C 1
ATOM 535 O O . ASP A 1 66 ? -3.972 10.897 1.824 1.00 90.31 66 ASP A O 1
ATOM 539 N N . PRO A 1 67 ? -3.041 12.961 1.829 1.00 91.00 67 PRO A N 1
ATOM 540 C CA . PRO A 1 67 ? -3.369 13.219 3.216 1.00 91.00 67 PRO A CA 1
ATOM 541 C C . PRO A 1 67 ? -4.875 13.477 3.330 1.00 91.00 67 PRO A C 1
ATOM 543 O O . PRO A 1 67 ? -5.632 13.394 2.363 1.00 91.00 67 PRO A O 1
ATOM 546 N N . ARG A 1 68 ? -5.332 13.838 4.526 1.00 92.62 68 ARG A N 1
ATOM 547 C CA . ARG A 1 68 ? -6.703 14.309 4.698 1.00 92.62 68 ARG A CA 1
ATOM 548 C C . ARG A 1 68 ? -6.962 15.528 3.801 1.00 92.62 68 ARG A C 1
ATOM 550 O O . ARG A 1 68 ? -6.448 16.613 4.072 1.00 92.62 68 ARG A O 1
ATOM 557 N N . THR A 1 69 ? -7.776 15.349 2.763 1.00 92.19 69 THR A N 1
ATOM 558 C CA . THR A 1 69 ? -8.206 16.409 1.838 1.00 92.19 69 THR A CA 1
ATOM 559 C C . THR A 1 69 ? -9.698 16.681 1.989 1.00 92.19 69 THR A C 1
ATOM 561 O O . THR A 1 69 ? -10.488 15.783 2.285 1.00 92.19 69 THR A O 1
ATOM 564 N N . LEU A 1 70 ? -10.083 17.946 1.813 1.00 92.38 70 LEU A N 1
ATOM 565 C CA . LEU A 1 70 ? -11.453 18.425 1.974 1.00 92.38 70 LEU A CA 1
ATOM 566 C C . LEU A 1 70 ? -11.896 19.202 0.734 1.00 92.38 70 LEU A C 1
ATOM 568 O O . LEU A 1 70 ? -11.167 20.072 0.252 1.00 92.38 70 LEU A O 1
ATOM 572 N N . ARG A 1 71 ? -13.131 18.964 0.290 1.00 92.94 71 ARG A N 1
ATOM 573 C CA . ARG A 1 71 ? -13.865 19.843 -0.625 1.00 92.94 71 ARG A CA 1
ATOM 574 C C . ARG A 1 71 ? -15.034 20.466 0.129 1.00 92.94 71 ARG A C 1
ATOM 576 O O . ARG A 1 71 ? -16.079 19.842 0.313 1.00 92.94 71 ARG A O 1
ATOM 583 N N . GLY A 1 72 ? -14.839 21.702 0.588 1.00 92.88 72 GLY A N 1
ATOM 584 C CA . GLY A 1 72 ? -15.719 22.301 1.593 1.00 92.88 72 GLY A CA 1
ATOM 585 C C . GLY A 1 72 ? -15.624 21.507 2.896 1.00 92.88 72 GLY A C 1
ATOM 586 O O . GLY A 1 72 ? -14.523 21.273 3.383 1.00 92.88 72 GLY A O 1
ATOM 587 N N . ASP A 1 73 ? -16.760 21.035 3.405 1.00 88.88 73 ASP A N 1
ATOM 588 C CA . ASP A 1 73 ? -16.824 20.230 4.635 1.00 88.88 73 ASP A CA 1
ATOM 589 C C . ASP A 1 73 ? -16.781 18.712 4.376 1.00 88.88 73 ASP A C 1
ATOM 591 O O . ASP A 1 73 ? -16.869 17.909 5.306 1.00 88.88 73 ASP A O 1
ATOM 595 N N . VAL A 1 74 ? -16.667 18.292 3.111 1.00 91.00 74 VAL A N 1
ATOM 596 C CA . VAL A 1 74 ? -16.633 16.875 2.728 1.00 91.00 74 VAL A CA 1
ATOM 597 C C . VAL A 1 74 ? -15.187 16.410 2.624 1.00 91.00 74 VAL A C 1
ATOM 599 O O . VAL A 1 74 ? -14.437 16.910 1.790 1.00 91.00 74 VAL A O 1
ATOM 602 N N . GLN A 1 75 ? -14.803 15.433 3.448 1.00 94.19 75 GLN A N 1
ATOM 603 C CA . GLN A 1 75 ? -13.519 14.745 3.309 1.00 94.19 75 GLN A CA 1
ATOM 604 C C . GLN A 1 75 ? -13.548 13.828 2.087 1.00 94.19 75 GLN A C 1
ATOM 606 O O . GLN A 1 75 ? -14.469 13.025 1.947 1.00 94.19 75 GLN A O 1
ATOM 611 N N . GLU A 1 76 ? -12.553 13.963 1.211 1.00 94.25 76 GLU A N 1
ATOM 612 C CA . GLU A 1 76 ? -12.476 13.213 -0.051 1.00 94.25 76 GLU A CA 1
ATOM 613 C C . GLU A 1 76 ? -11.407 12.116 -0.025 1.00 94.25 76 GLU A C 1
ATOM 615 O O . GLU A 1 76 ? -11.606 11.075 -0.644 1.00 94.25 76 GLU A O 1
ATOM 620 N N . ALA A 1 77 ? -10.320 12.304 0.730 1.00 94.69 77 ALA A N 1
ATOM 621 C CA . ALA A 1 77 ? -9.248 11.321 0.883 1.00 94.69 77 ALA A CA 1
ATOM 622 C C . ALA A 1 77 ? -8.628 11.347 2.290 1.00 94.69 77 ALA A C 1
ATOM 624 O O . ALA A 1 77 ? -8.969 12.181 3.140 1.00 94.69 77 ALA A O 1
ATOM 625 N N . GLY A 1 78 ? -7.704 10.416 2.538 1.00 94.81 78 GLY A N 1
ATOM 626 C CA . GLY A 1 78 ? -6.888 10.388 3.752 1.00 94.81 78 GLY A CA 1
ATOM 627 C C . GLY A 1 78 ? -7.673 9.995 5.000 1.00 94.81 78 GLY A C 1
ATOM 628 O O . GLY A 1 78 ? -7.551 10.653 6.033 1.00 94.81 78 GLY A O 1
ATOM 629 N N . PHE A 1 79 ? -8.514 8.962 4.899 1.00 97.00 79 PHE A N 1
ATOM 630 C CA . PHE A 1 79 ? -9.308 8.471 6.033 1.00 97.00 79 PHE A CA 1
ATOM 631 C C . PHE A 1 79 ? -8.455 7.658 7.014 1.00 97.00 79 PHE A C 1
ATOM 633 O O . PHE A 1 79 ? -8.632 7.748 8.228 1.00 97.00 79 PHE A O 1
ATOM 640 N N . ASN A 1 80 ? -7.498 6.889 6.501 1.00 97.75 80 ASN A N 1
ATOM 641 C CA . ASN A 1 80 ? -6.482 6.197 7.282 1.00 97.75 80 ASN A CA 1
ATOM 642 C C . ASN A 1 80 ? -5.135 6.926 7.206 1.00 97.75 80 ASN A C 1
ATOM 644 O O . ASN A 1 80 ? -4.772 7.503 6.178 1.00 97.75 80 ASN A O 1
ATOM 648 N N . ASP A 1 81 ? -4.351 6.846 8.280 1.00 95.75 81 ASP A N 1
ATOM 649 C CA . ASP A 1 81 ? -2.986 7.362 8.289 1.00 95.75 81 ASP A CA 1
ATOM 650 C C . ASP A 1 81 ? -2.063 6.572 7.346 1.00 95.75 81 ASP A C 1
ATOM 652 O O . ASP A 1 81 ? -2.288 5.406 7.008 1.00 95.75 81 ASP A O 1
ATOM 656 N N . ARG A 1 82 ? -0.973 7.215 6.928 1.00 95.56 82 ARG A N 1
ATOM 657 C CA . ARG A 1 82 ? -0.036 6.636 5.964 1.00 95.56 82 ARG A CA 1
ATOM 658 C C . ARG A 1 82 ? 0.670 5.377 6.493 1.00 95.56 8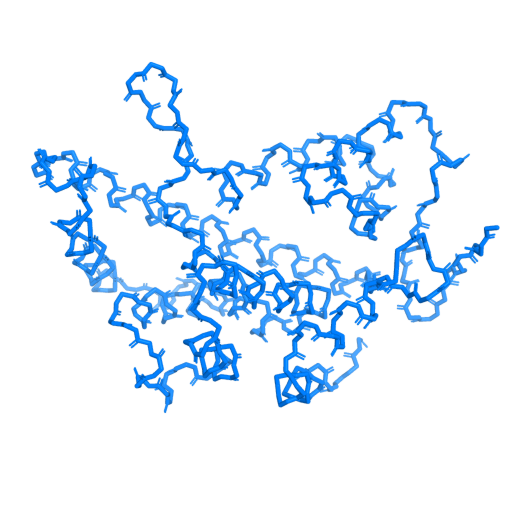2 ARG A C 1
ATOM 660 O O . ARG A 1 82 ? 1.021 4.514 5.691 1.00 95.56 82 ARG A O 1
ATOM 667 N N . PHE A 1 83 ? 0.868 5.246 7.809 1.00 97.31 83 PHE A N 1
ATOM 668 C CA . PHE A 1 83 ? 1.597 4.114 8.391 1.00 97.31 83 PHE A CA 1
ATOM 669 C C . PHE A 1 83 ? 0.787 2.824 8.280 1.00 97.31 83 PHE A C 1
ATOM 671 O O . PHE A 1 83 ? 1.322 1.824 7.796 1.00 97.31 83 PHE A O 1
ATOM 678 N N . ILE A 1 84 ? -0.502 2.846 8.648 1.00 98.25 84 ILE A N 1
ATOM 679 C CA . ILE A 1 84 ? -1.354 1.658 8.490 1.00 98.25 84 ILE A CA 1
ATOM 680 C C . ILE A 1 84 ? -1.520 1.290 7.013 1.00 98.25 84 ILE A C 1
ATOM 682 O O . ILE A 1 84 ? -1.458 0.109 6.671 1.00 98.25 84 ILE A O 1
ATOM 686 N N . LYS A 1 85 ? -1.659 2.286 6.123 1.00 98.62 85 LYS A N 1
ATOM 687 C CA . LYS A 1 85 ? -1.794 2.059 4.678 1.00 98.62 85 LYS A CA 1
ATOM 688 C C . LYS A 1 85 ? -0.583 1.308 4.126 1.00 98.62 85 LYS A C 1
ATOM 690 O O . LYS A 1 85 ? -0.751 0.309 3.435 1.00 98.62 85 LYS A O 1
ATOM 695 N N . GLU A 1 86 ? 0.634 1.719 4.481 1.00 98.31 86 GLU A N 1
ATOM 696 C CA . GLU A 1 86 ? 1.850 1.041 4.014 1.00 98.31 86 GLU A CA 1
ATOM 697 C C . GLU A 1 86 ? 2.023 -0.374 4.585 1.00 98.31 86 GLU A C 1
ATOM 699 O O . GLU A 1 86 ? 2.487 -1.265 3.867 1.00 98.31 86 GLU A O 1
ATOM 704 N N . LEU A 1 87 ? 1.593 -0.628 5.827 1.00 98.75 87 LEU A N 1
ATOM 705 C CA . LEU A 1 87 ? 1.558 -1.989 6.374 1.00 98.75 87 LEU A CA 1
ATOM 706 C C . LEU A 1 87 ? 0.565 -2.878 5.608 1.00 98.75 87 LEU A C 1
ATOM 708 O O . LEU A 1 87 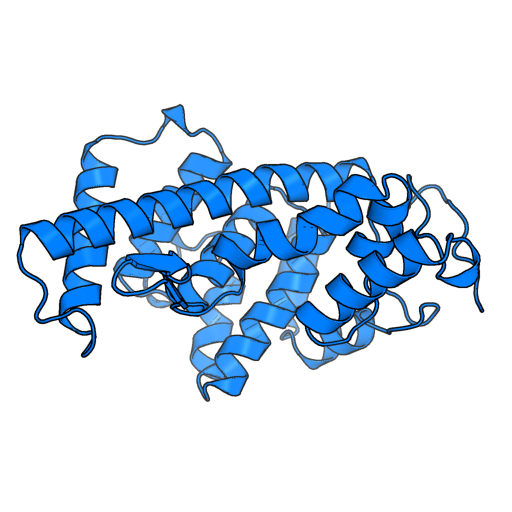? 0.902 -4.011 5.265 1.00 98.75 87 LEU A O 1
ATOM 712 N N . VAL A 1 88 ? -0.624 -2.364 5.282 1.00 98.81 88 VAL A N 1
ATOM 713 C CA . VAL A 1 88 ? -1.653 -3.078 4.503 1.00 98.81 88 VAL A CA 1
ATOM 714 C C . VAL A 1 88 ? -1.162 -3.399 3.093 1.00 98.81 88 VAL A C 1
ATOM 716 O O . VAL A 1 88 ? -1.260 -4.546 2.643 1.00 98.81 88 VAL A O 1
ATOM 719 N N . ILE A 1 89 ? -0.573 -2.416 2.408 1.00 98.75 89 ILE A N 1
ATOM 720 C CA . ILE A 1 89 ? 0.014 -2.595 1.077 1.00 98.75 89 ILE A CA 1
ATOM 721 C C . ILE A 1 89 ? 1.106 -3.666 1.109 1.00 98.75 89 ILE A C 1
ATOM 723 O O . ILE A 1 89 ? 1.104 -4.608 0.306 1.00 98.75 89 ILE A O 1
ATOM 727 N N . SER A 1 90 ? 2.034 -3.540 2.057 1.00 98.75 90 SER A N 1
ATOM 728 C CA . SER A 1 90 ? 3.172 -4.444 2.181 1.00 98.75 90 SER A CA 1
ATOM 729 C C . SER A 1 90 ? 2.716 -5.861 2.528 1.00 98.75 90 SER A C 1
ATOM 731 O O . SER A 1 90 ? 3.189 -6.821 1.919 1.00 98.75 90 SER A O 1
ATOM 733 N N . ARG A 1 91 ? 1.736 -6.021 3.431 1.00 98.75 91 ARG A N 1
ATOM 734 C CA . ARG A 1 91 ? 1.154 -7.327 3.780 1.00 98.75 91 ARG A CA 1
ATOM 735 C C . ARG A 1 91 ? 0.504 -7.992 2.572 1.00 98.75 91 ARG A C 1
ATOM 737 O O . ARG A 1 91 ? 0.801 -9.154 2.294 1.00 98.75 91 ARG A O 1
ATOM 744 N N . THR A 1 92 ? -0.326 -7.249 1.843 1.00 98.81 92 THR A N 1
ATOM 745 C CA . THR A 1 92 ? -0.992 -7.716 0.615 1.00 98.81 92 THR A CA 1
ATOM 746 C C . THR A 1 92 ? 0.039 -8.200 -0.408 1.00 98.81 92 THR A C 1
ATOM 748 O O . THR A 1 92 ? -0.089 -9.280 -0.987 1.00 98.81 92 THR A O 1
ATOM 751 N N . SER A 1 93 ? 1.112 -7.431 -0.592 1.00 98.62 93 SER A N 1
ATOM 752 C CA . SER A 1 93 ? 2.166 -7.716 -1.573 1.00 98.62 93 SER A CA 1
ATOM 753 C C . SER A 1 93 ? 3.050 -8.899 -1.187 1.00 98.62 93 SER A C 1
ATOM 755 O O . SER A 1 93 ? 3.425 -9.688 -2.054 1.00 98.62 93 SER A O 1
ATOM 757 N N . LEU A 1 94 ? 3.318 -9.084 0.109 1.00 98.38 94 LEU A N 1
ATOM 758 C CA . LEU A 1 94 ? 4.019 -10.259 0.633 1.00 98.38 94 LEU A CA 1
ATOM 759 C C . LEU A 1 94 ? 3.204 -11.544 0.437 1.00 98.38 94 LEU A C 1
ATOM 761 O O . LEU A 1 94 ? 3.770 -12.557 0.034 1.00 98.38 94 LEU A O 1
ATOM 765 N N . ILE A 1 95 ? 1.884 -11.506 0.666 1.00 98.12 95 ILE A N 1
ATOM 766 C CA . ILE A 1 95 ? 0.994 -12.656 0.415 1.00 98.12 95 ILE A CA 1
ATOM 767 C C . ILE A 1 95 ? 0.982 -13.013 -1.074 1.00 98.12 95 ILE A C 1
ATOM 769 O O . ILE A 1 95 ? 1.102 -14.184 -1.426 1.00 98.12 95 ILE A O 1
ATOM 773 N N . ASN A 1 96 ? 0.881 -12.006 -1.944 1.00 97.81 96 ASN A N 1
ATOM 774 C CA . ASN A 1 96 ? 0.862 -12.196 -3.395 1.00 97.81 96 ASN A CA 1
ATOM 775 C C . ASN A 1 96 ? 2.246 -12.457 -4.009 1.00 97.81 96 ASN A C 1
ATOM 777 O O . ASN A 1 96 ? 2.328 -12.743 -5.201 1.00 97.81 96 ASN A O 1
ATOM 781 N N . ARG A 1 97 ? 3.327 -12.354 -3.222 1.00 97.19 97 ARG A N 1
ATOM 782 C CA . ARG A 1 97 ? 4.721 -12.549 -3.659 1.00 97.19 97 ARG A CA 1
ATOM 783 C C . ARG A 1 97 ? 5.110 -11.665 -4.855 1.00 97.19 97 ARG A C 1
ATOM 785 O O . ARG A 1 97 ? 5.893 -12.071 -5.711 1.00 97.19 97 ARG A O 1
ATOM 792 N N . ALA A 1 98 ? 4.579 -10.446 -4.918 1.00 97.19 98 ALA A N 1
ATOM 793 C CA . ALA A 1 98 ? 4.821 -9.537 -6.035 1.00 97.19 98 ALA A CA 1
ATOM 794 C C . ALA A 1 98 ? 6.101 -8.726 -5.812 1.00 97.19 98 ALA A C 1
ATOM 796 O O . ALA A 1 98 ? 6.112 -7.786 -5.019 1.00 97.19 98 ALA A O 1
ATOM 797 N N . ARG A 1 99 ? 7.179 -9.093 -6.520 1.00 96.12 99 ARG A N 1
ATOM 798 C CA . ARG A 1 99 ? 8.521 -8.507 -6.345 1.00 96.12 99 ARG A CA 1
ATOM 799 C C . ARG A 1 99 ? 8.503 -6.979 -6.318 1.00 96.12 99 ARG A C 1
ATOM 801 O O . ARG A 1 99 ? 8.942 -6.421 -5.320 1.00 96.12 99 ARG A O 1
ATOM 808 N N . TYR A 1 100 ? 7.962 -6.354 -7.366 1.00 96.31 100 TYR A N 1
ATOM 809 C CA . TYR A 1 100 ? 7.988 -4.900 -7.541 1.00 96.31 100 TYR A CA 1
ATOM 810 C C . TYR A 1 100 ? 7.375 -4.172 -6.337 1.00 96.31 100 TYR A C 1
ATOM 812 O O . TYR A 1 100 ? 8.005 -3.313 -5.730 1.00 96.31 100 TYR A O 1
ATOM 820 N N . SER A 1 101 ? 6.182 -4.585 -5.898 1.00 97.62 101 SER A N 1
ATOM 821 C CA . SER A 1 101 ? 5.540 -3.987 -4.724 1.00 97.62 101 SER A CA 1
ATOM 822 C C . SER A 1 101 ? 6.249 -4.327 -3.416 1.00 97.62 101 SER A C 1
ATOM 824 O O . SER A 1 101 ? 6.367 -3.461 -2.555 1.00 97.62 101 SER A O 1
ATOM 826 N N . VAL A 1 102 ? 6.748 -5.556 -3.245 1.00 98.44 102 VAL A N 1
ATOM 827 C CA . VAL A 1 102 ? 7.470 -5.959 -2.026 1.00 98.44 102 VAL A CA 1
ATOM 828 C C . VAL A 1 102 ? 8.726 -5.112 -1.819 1.00 98.44 102 VAL A C 1
ATOM 830 O O . VAL A 1 102 ? 8.974 -4.661 -0.700 1.00 98.44 102 VAL A O 1
ATOM 833 N N . THR A 1 103 ? 9.524 -4.878 -2.860 1.00 97.44 103 THR A N 1
ATOM 834 C CA . THR A 1 103 ? 10.759 -4.089 -2.758 1.00 97.44 103 THR A CA 1
ATOM 835 C C . THR A 1 103 ? 10.453 -2.601 -2.598 1.00 97.44 103 THR A C 1
ATOM 837 O O . THR A 1 103 ? 10.927 -1.993 -1.633 1.00 97.44 103 THR A O 1
ATOM 840 N N . HIS A 1 104 ? 9.593 -2.031 -3.447 1.00 97.19 104 HIS A N 1
ATOM 841 C CA . HIS A 1 104 ? 9.223 -0.612 -3.406 1.00 97.19 104 HIS A CA 1
ATOM 842 C C . HIS A 1 104 ? 8.562 -0.213 -2.087 1.00 97.19 104 HIS A C 1
ATOM 844 O O . HIS A 1 104 ? 9.003 0.738 -1.440 1.00 97.19 104 HIS A O 1
ATOM 850 N N . HIS A 1 105 ? 7.573 -0.973 -1.612 1.00 97.75 105 HIS A N 1
ATOM 851 C CA . HIS A 1 105 ? 6.897 -0.642 -0.356 1.00 97.75 105 HIS A CA 1
ATOM 852 C C . HIS A 1 105 ? 7.724 -0.975 0.890 1.00 97.75 105 HIS A C 1
ATOM 854 O O . HIS A 1 105 ? 7.500 -0.382 1.943 1.00 97.75 105 HIS A O 1
ATOM 860 N N . SER A 1 106 ? 8.767 -1.809 0.781 1.00 98.38 106 SER A N 1
ATOM 861 C CA . SER A 1 106 ? 9.780 -1.888 1.844 1.00 98.38 106 SER A CA 1
ATOM 862 C C . SER A 1 106 ? 10.570 -0.577 1.958 1.00 98.38 106 SER A C 1
ATOM 864 O O . SER A 1 106 ? 10.810 -0.115 3.071 1.00 98.38 106 SER A O 1
ATOM 866 N N . VAL A 1 107 ? 10.956 0.050 0.836 1.00 97.75 107 VAL A N 1
ATOM 867 C CA . VAL A 1 107 ? 11.642 1.359 0.852 1.00 97.75 107 VAL A CA 1
ATOM 868 C C . VAL A 1 107 ? 10.712 2.440 1.382 1.00 97.75 107 VAL A C 1
ATOM 870 O O . VAL A 1 107 ? 11.091 3.157 2.309 1.00 97.75 107 VAL A O 1
ATOM 873 N N . ILE A 1 108 ? 9.500 2.541 0.828 1.00 96.44 108 ILE A N 1
ATOM 874 C CA . ILE A 1 108 ? 8.521 3.573 1.199 1.00 96.44 108 ILE A CA 1
ATOM 875 C C . ILE A 1 108 ? 8.160 3.441 2.677 1.00 96.44 108 ILE A C 1
ATOM 877 O O . ILE A 1 108 ? 8.254 4.415 3.420 1.00 96.44 108 ILE A O 1
ATOM 881 N N . GLY A 1 109 ? 7.828 2.231 3.121 1.00 97.44 109 GLY A N 1
ATOM 882 C CA . GLY A 1 109 ? 7.484 1.933 4.500 1.00 97.44 109 GLY A CA 1
ATOM 883 C C . GLY A 1 109 ? 8.590 2.269 5.496 1.00 97.44 109 GLY A C 1
ATOM 884 O O . GLY A 1 109 ? 8.366 3.021 6.444 1.00 97.44 109 GLY A O 1
ATOM 885 N N . ILE A 1 110 ? 9.809 1.769 5.273 1.00 98.31 110 ILE A N 1
ATOM 886 C CA . ILE A 1 110 ? 10.942 2.049 6.167 1.00 98.31 110 ILE A CA 1
ATOM 887 C C . ILE A 1 110 ? 11.286 3.544 6.179 1.00 98.31 110 ILE A C 1
ATOM 889 O O . ILE A 1 110 ? 11.536 4.102 7.249 1.00 98.31 110 ILE A O 1
ATOM 893 N N . SER A 1 111 ? 11.258 4.205 5.019 1.00 97.38 111 SER A N 1
ATOM 894 C CA . SER A 1 111 ? 11.503 5.650 4.914 1.00 97.38 111 SER A CA 1
ATOM 895 C C . SER A 1 111 ? 10.442 6.458 5.655 1.00 97.38 111 SER A C 1
ATOM 897 O O . SER A 1 111 ? 10.781 7.388 6.379 1.00 97.38 111 SER A O 1
ATOM 899 N N . LEU A 1 112 ? 9.166 6.080 5.537 1.00 96.50 112 LEU A N 1
ATOM 900 C CA . LEU A 1 112 ? 8.051 6.746 6.208 1.00 96.50 112 LEU A CA 1
ATOM 901 C C . LEU A 1 112 ? 8.234 6.756 7.730 1.00 96.50 112 LEU A C 1
ATOM 903 O O . LEU A 1 112 ? 8.139 7.807 8.363 1.00 96.50 112 LEU A O 1
ATOM 907 N N . PHE A 1 113 ? 8.541 5.601 8.321 1.00 98.06 113 PHE A N 1
ATOM 908 C CA . PHE A 1 113 ? 8.817 5.513 9.754 1.00 98.06 113 PHE A CA 1
ATOM 909 C C . PHE A 1 113 ? 10.105 6.242 10.146 1.00 98.06 113 PHE A C 1
ATOM 911 O O . PHE A 1 113 ? 10.124 6.931 11.164 1.00 98.06 113 PHE A O 1
ATOM 918 N N . ALA A 1 114 ? 11.172 6.129 9.351 1.00 97.75 114 ALA A N 1
ATOM 919 C CA . ALA A 1 114 ? 12.435 6.806 9.636 1.00 97.75 114 ALA A CA 1
ATOM 920 C C . ALA A 1 114 ? 12.286 8.336 9.636 1.00 97.75 114 ALA A C 1
ATOM 922 O O . ALA A 1 114 ? 12.745 8.988 10.572 1.00 97.75 114 ALA A O 1
ATOM 923 N N . ASN A 1 115 ? 11.572 8.896 8.657 1.00 97.12 115 ASN A N 1
ATOM 924 C CA . ASN A 1 115 ? 11.300 10.332 8.558 1.00 97.12 115 ASN A CA 1
ATOM 925 C C . ASN A 1 115 ? 10.458 10.856 9.730 1.00 97.12 115 ASN A C 1
ATOM 927 O O . ASN A 1 115 ? 10.564 12.023 10.093 1.00 97.12 115 ASN A O 1
ATOM 931 N N . ALA A 1 116 ? 9.656 9.989 10.351 1.00 97.56 116 ALA A N 1
ATOM 932 C CA . ALA A 1 116 ? 8.904 10.294 11.563 1.00 97.56 116 ALA A CA 1
ATOM 933 C C . ALA A 1 116 ? 9.700 10.055 12.865 1.00 97.56 116 ALA A C 1
ATOM 935 O O . ALA A 1 116 ? 9.121 10.119 13.946 1.00 97.56 116 ALA A O 1
ATOM 936 N N . GLY A 1 117 ? 10.997 9.730 12.789 1.00 98.06 117 GLY A N 1
ATOM 937 C CA . GLY A 1 117 ? 11.826 9.410 13.958 1.00 98.06 117 GLY A CA 1
ATOM 938 C C . GLY A 1 117 ? 11.499 8.060 14.610 1.00 98.06 117 GLY A C 1
ATOM 939 O O . GLY A 1 117 ? 11.882 7.817 15.749 1.00 98.06 117 GLY A O 1
ATOM 940 N N . ARG A 1 118 ? 10.789 7.173 13.902 1.00 97.81 118 ARG A N 1
ATOM 941 C CA . ARG A 1 118 ? 10.248 5.893 14.398 1.00 97.81 118 ARG A CA 1
ATOM 942 C C . ARG A 1 118 ? 10.889 4.683 13.709 1.00 97.81 118 ARG A C 1
ATOM 944 O O . ARG A 1 118 ? 10.254 3.645 13.542 1.00 97.81 118 ARG A O 1
ATOM 951 N N . ARG A 1 119 ? 12.148 4.801 13.269 1.00 96.50 119 ARG A N 1
ATOM 952 C CA . ARG A 1 119 ? 12.845 3.731 12.526 1.00 96.50 119 ARG A CA 1
ATOM 953 C C . ARG A 1 119 ? 12.878 2.413 13.304 1.00 96.50 119 ARG A C 1
ATOM 955 O O . ARG A 1 119 ? 12.608 1.370 12.716 1.00 96.50 119 ARG A O 1
ATOM 962 N N . ASP A 1 120 ? 13.145 2.468 14.606 1.00 97.12 120 ASP A N 1
ATOM 963 C CA . ASP A 1 120 ? 13.249 1.275 15.458 1.00 97.12 120 ASP A CA 1
ATOM 964 C C . ASP A 1 120 ? 11.915 0.533 15.603 1.00 97.12 120 ASP A C 1
ATOM 966 O O . ASP A 1 120 ? 11.898 -0.686 15.741 1.00 97.12 120 ASP A O 1
ATOM 970 N N . GLU A 1 121 ? 10.792 1.245 15.488 1.00 97.12 121 GLU A N 1
ATOM 971 C CA . GLU A 1 121 ? 9.454 0.648 15.440 1.00 97.12 121 GLU A CA 1
ATOM 972 C C . GLU A 1 121 ? 9.201 -0.072 14.104 1.00 97.12 121 GLU A C 1
ATOM 974 O O . GLU A 1 121 ? 8.547 -1.113 14.056 1.00 97.12 121 GLU A O 1
ATOM 979 N N . ALA A 1 122 ? 9.740 0.461 13.004 1.00 97.50 122 ALA A N 1
ATOM 980 C CA . ALA A 1 122 ? 9.523 -0.067 11.658 1.00 97.50 122 ALA A CA 1
ATOM 981 C C . ALA A 1 122 ? 10.184 -1.431 11.445 1.00 97.50 122 ALA A C 1
ATOM 983 O O . ALA A 1 122 ? 9.629 -2.298 10.773 1.00 97.50 122 ALA A O 1
ATOM 984 N N . ILE A 1 123 ? 11.388 -1.616 11.990 1.00 97.81 123 ILE A N 1
ATOM 985 C CA . ILE A 1 123 ? 12.210 -2.805 11.747 1.00 97.81 123 ILE A CA 1
ATOM 986 C C . ILE A 1 123 ? 11.476 -4.106 12.121 1.00 97.81 123 ILE A C 1
ATOM 988 O O . ILE A 1 123 ? 11.324 -4.952 11.233 1.00 97.81 123 ILE A O 1
ATOM 992 N N . PRO A 1 124 ? 10.999 -4.302 13.369 1.00 98.00 124 PRO A N 1
ATOM 993 C CA . PRO A 1 124 ? 10.287 -5.524 13.736 1.00 98.00 124 PRO A CA 1
ATOM 994 C C . PRO A 1 124 ? 8.970 -5.670 12.965 1.00 98.00 124 PRO A C 1
ATOM 996 O O . PRO A 1 124 ? 8.668 -6.767 12.493 1.00 98.00 124 PRO A O 1
ATOM 999 N N . LYS A 1 125 ? 8.233 -4.572 12.735 1.00 98.56 125 LYS A N 1
ATOM 1000 C CA . LYS A 1 125 ? 6.994 -4.588 11.941 1.00 98.56 125 LYS A CA 1
ATOM 1001 C C . LYS A 1 125 ? 7.232 -5.136 10.537 1.00 98.56 125 LYS A C 1
ATOM 1003 O O . LYS A 1 125 ? 6.616 -6.113 10.136 1.00 98.56 125 LYS A O 1
ATOM 1008 N N . TYR A 1 126 ? 8.167 -4.572 9.779 1.00 98.50 126 TYR A N 1
ATOM 1009 C CA . TYR A 1 126 ? 8.387 -4.994 8.392 1.00 98.50 126 TYR A CA 1
ATOM 1010 C C . TYR A 1 126 ? 9.039 -6.375 8.276 1.00 98.50 126 TYR A C 1
ATOM 1012 O O . TYR A 1 126 ? 8.721 -7.117 7.337 1.00 98.50 126 TYR A O 1
ATOM 1020 N N . LEU A 1 127 ? 9.905 -6.745 9.226 1.00 98.44 127 LEU A N 1
ATOM 1021 C CA . LEU A 1 127 ? 10.513 -8.075 9.277 1.00 98.44 127 LEU A CA 1
ATOM 1022 C C . LEU A 1 127 ? 9.446 -9.163 9.449 1.00 98.44 127 LEU A C 1
ATOM 1024 O O . LEU A 1 127 ? 9.372 -10.101 8.649 1.00 98.44 127 LEU A O 1
ATOM 1028 N N . HIS A 1 128 ? 8.559 -8.990 10.427 1.00 98.38 128 HIS A N 1
ATOM 1029 C CA . HIS A 1 128 ? 7.564 -9.995 10.794 1.00 98.38 128 HIS A CA 1
ATOM 1030 C C . HIS A 1 128 ? 6.242 -9.876 10.028 1.00 98.38 128 HIS A C 1
ATOM 1032 O O . HIS A 1 128 ? 5.390 -10.743 10.163 1.00 98.38 128 HIS A O 1
ATOM 1038 N N . LEU A 1 129 ? 6.071 -8.868 9.163 1.00 98.56 129 LEU A N 1
ATOM 1039 C CA . LEU A 1 129 ? 4.796 -8.582 8.483 1.00 98.56 129 LEU A CA 1
ATOM 1040 C C . LEU A 1 129 ? 4.188 -9.761 7.717 1.00 98.56 129 LEU A C 1
ATOM 1042 O O . LEU A 1 129 ? 2.976 -9.890 7.616 1.00 98.56 129 LEU A O 1
ATOM 1046 N N . HIS A 1 130 ? 5.018 -10.638 7.161 1.00 97.62 130 HIS A N 1
ATOM 1047 C CA . HIS A 1 130 ? 4.559 -11.808 6.413 1.00 97.62 130 HIS A CA 1
ATOM 1048 C C . HIS A 1 130 ? 3.861 -12.879 7.281 1.00 97.62 130 HIS A C 1
ATOM 1050 O O . HIS A 1 130 ? 3.121 -13.714 6.750 1.00 97.62 130 HIS A O 1
ATOM 1056 N N . GLU A 1 131 ? 4.059 -12.820 8.592 1.00 97.25 131 GLU A N 1
ATOM 1057 C CA . GLU A 1 131 ? 3.497 -13.703 9.615 1.00 97.25 131 GLU A CA 1
ATOM 1058 C C . GLU A 1 131 ? 3.166 -12.894 10.878 1.00 97.25 131 GLU A C 1
ATOM 1060 O O . GLU A 1 131 ? 3.488 -13.296 11.998 1.00 97.25 131 GLU A O 1
ATOM 1065 N N . HIS A 1 132 ? 2.553 -11.716 10.691 1.00 98.31 132 HIS A N 1
ATOM 1066 C CA . HIS A 1 132 ? 2.269 -10.758 11.764 1.00 98.31 132 HIS A CA 1
ATOM 1067 C C . HIS A 1 132 ? 1.497 -11.390 12.929 1.00 98.31 132 HIS A C 1
ATOM 1069 O O . HIS A 1 132 ? 1.676 -10.999 14.079 1.00 98.31 132 HIS A O 1
ATOM 1075 N N . GLU A 1 133 ? 0.701 -12.417 12.636 1.00 97.69 133 GLU A N 1
ATOM 1076 C CA . GLU A 1 133 ? -0.102 -13.192 13.577 1.00 97.69 133 GLU A CA 1
ATOM 1077 C C . GLU A 1 133 ? 0.759 -13.906 14.638 1.00 97.69 133 GLU A C 1
ATOM 1079 O O . GLU A 1 133 ? 0.299 -14.144 15.754 1.00 97.69 133 GLU A O 1
ATOM 1084 N N . LYS A 1 134 ? 2.016 -14.240 14.313 1.00 98.25 134 LYS A N 1
ATOM 1085 C CA . LYS A 1 134 ? 2.970 -14.892 15.229 1.00 98.25 134 LYS A CA 1
ATOM 1086 C C . LYS A 1 134 ? 3.795 -13.911 16.060 1.00 98.25 134 LYS A C 1
ATOM 1088 O O . LYS A 1 134 ? 4.508 -14.350 16.957 1.00 98.25 134 LYS A O 1
ATOM 1093 N N . HIS A 1 135 ? 3.700 -12.620 15.754 1.00 98.00 135 HIS A N 1
ATOM 1094 C CA . HIS A 1 135 ? 4.495 -11.558 16.370 1.00 98.00 135 HIS A CA 1
ATOM 1095 C C . HIS A 1 135 ? 3.613 -10.417 16.884 1.00 98.00 135 HIS A C 1
ATOM 1097 O O . HIS A 1 135 ? 3.812 -9.260 16.495 1.00 98.00 135 HIS A O 1
ATOM 1103 N N . PRO A 1 136 ? 2.595 -10.701 17.720 1.00 97.00 136 PRO A N 1
ATOM 1104 C CA . PRO A 1 136 ? 1.657 -9.682 18.173 1.00 97.00 136 PRO A CA 1
ATOM 1105 C C . PRO A 1 136 ? 2.331 -8.540 18.947 1.00 97.00 136 PRO A C 1
ATOM 1107 O O . PRO A 1 136 ? 1.797 -7.437 18.971 1.00 97.00 136 PRO A O 1
ATOM 1110 N N . GLU A 1 137 ? 3.500 -8.775 19.543 1.00 97.56 137 GLU A N 1
ATOM 1111 C CA . GLU A 1 137 ? 4.310 -7.785 20.256 1.00 97.56 137 GLU A CA 1
ATOM 1112 C C . GLU A 1 137 ? 4.840 -6.655 19.365 1.00 97.56 137 GLU A C 1
ATOM 1114 O O . GLU A 1 137 ? 5.125 -5.568 19.865 1.00 97.56 137 GLU A O 1
ATOM 1119 N N . ALA A 1 138 ? 4.965 -6.887 18.055 1.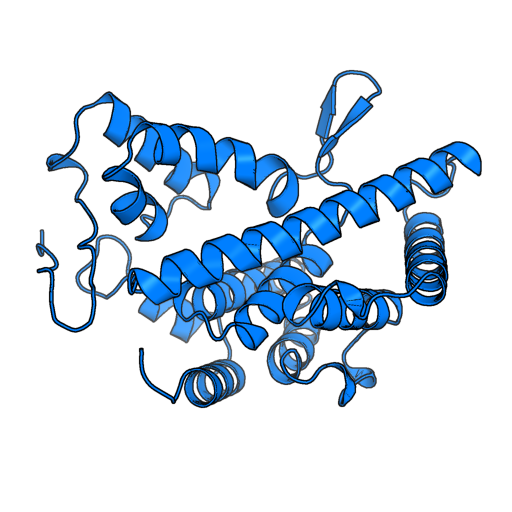00 97.88 138 ALA A N 1
ATOM 1120 C CA . ALA A 1 138 ? 5.454 -5.884 17.114 1.00 97.88 138 ALA A CA 1
ATOM 1121 C C . ALA A 1 138 ? 4.363 -4.891 16.673 1.00 97.88 138 ALA A C 1
ATOM 1123 O O . ALA A 1 138 ? 4.680 -3.882 16.043 1.00 97.88 138 ALA A O 1
ATOM 1124 N N . TYR A 1 139 ? 3.089 -5.158 16.985 1.00 98.56 139 TYR A N 1
ATOM 1125 C CA . TYR A 1 139 ? 1.950 -4.421 16.440 1.00 98.56 139 TYR A CA 1
ATOM 1126 C C . TYR A 1 139 ? 0.999 -3.941 17.530 1.00 98.56 139 TYR A C 1
ATOM 1128 O O . TYR A 1 139 ? 0.695 -4.634 18.501 1.00 98.56 139 TYR A O 1
ATOM 1136 N N . THR A 1 140 ? 0.437 -2.759 17.312 1.00 98.31 140 THR A N 1
ATOM 1137 C CA . THR A 1 140 ? -0.724 -2.305 18.076 1.00 98.31 140 THR A CA 1
ATOM 1138 C C . THR A 1 140 ? -1.939 -3.186 17.780 1.00 98.31 140 THR A C 1
ATOM 1140 O O . THR A 1 140 ? -2.012 -3.866 16.757 1.00 98.31 140 THR A O 1
ATOM 1143 N N . GLU A 1 141 ? -2.940 -3.160 18.657 1.00 98.44 141 GLU A N 1
ATOM 1144 C CA . GLU A 1 141 ? -4.186 -3.900 18.439 1.00 98.44 141 GLU A CA 1
ATOM 1145 C C . GLU A 1 141 ? -4.891 -3.510 17.131 1.00 98.44 141 GLU A C 1
ATOM 1147 O O . GLU A 1 141 ? -5.265 -4.393 16.361 1.00 98.44 141 GLU A O 1
ATOM 1152 N N . ARG A 1 142 ? -4.979 -2.204 16.832 1.00 98.56 142 ARG A N 1
ATOM 1153 C CA . ARG A 1 142 ? -5.513 -1.697 15.559 1.00 98.56 142 ARG A CA 1
ATOM 1154 C C . ARG A 1 142 ? -4.783 -2.305 14.366 1.00 98.56 142 ARG A C 1
ATOM 1156 O O . ARG A 1 142 ? -5.427 -2.767 13.430 1.00 98.56 142 ARG A O 1
ATOM 1163 N N . GLU A 1 143 ? -3.453 -2.315 14.399 1.00 98.81 143 GLU A N 1
ATOM 1164 C CA . GLU A 1 143 ? -2.650 -2.891 13.318 1.00 98.81 143 GLU A CA 1
ATOM 1165 C C . GLU A 1 143 ? -2.905 -4.389 13.166 1.00 98.81 143 GLU A C 1
ATOM 1167 O O . GLU A 1 143 ? -3.107 -4.837 12.044 1.00 98.81 143 GLU A O 1
ATOM 1172 N N . ARG A 1 144 ? -2.969 -5.157 14.261 1.00 98.75 144 ARG A N 1
ATOM 1173 C CA . ARG A 1 144 ? -3.246 -6.603 14.200 1.00 98.75 144 ARG A CA 1
ATOM 1174 C C . ARG A 1 144 ? -4.595 -6.895 13.552 1.00 98.75 144 ARG A C 1
ATOM 1176 O O . ARG A 1 144 ? -4.641 -7.638 12.580 1.00 98.75 144 ARG A O 1
ATOM 1183 N N . VAL A 1 145 ? -5.663 -6.254 14.025 1.00 98.75 145 VAL A N 1
ATOM 1184 C CA . VAL A 1 145 ? -7.022 -6.458 13.493 1.00 98.75 145 VAL A CA 1
ATOM 1185 C C . VAL A 1 145 ? -7.104 -6.074 12.011 1.00 98.75 145 VAL A C 1
ATOM 1187 O O . VAL A 1 145 ? -7.669 -6.812 11.204 1.00 98.75 145 VAL A O 1
ATOM 1190 N N . VAL A 1 146 ? -6.496 -4.949 11.618 1.00 98.88 146 VAL A N 1
ATOM 1191 C CA . VAL A 1 146 ? -6.459 -4.522 10.210 1.00 98.88 146 VAL A CA 1
ATOM 1192 C C . VAL A 1 146 ? -5.622 -5.476 9.349 1.00 98.88 146 VAL A C 1
ATOM 1194 O O . VAL A 1 146 ? -5.992 -5.755 8.207 1.00 98.88 146 VAL A O 1
ATOM 1197 N N . LEU A 1 147 ? -4.510 -6.004 9.865 1.00 98.88 147 LEU A N 1
ATOM 1198 C CA . LEU A 1 147 ? -3.656 -6.950 9.144 1.00 98.88 147 LEU A CA 1
ATOM 1199 C C . LEU A 1 147 ? -4.290 -8.345 9.023 1.00 98.88 147 LEU A C 1
ATOM 1201 O O . LEU A 1 147 ? -4.133 -8.981 7.979 1.00 98.88 147 LEU A O 1
ATOM 1205 N N . ASP A 1 148 ? -5.050 -8.794 10.022 1.00 98.62 148 ASP A N 1
ATOM 1206 C CA . ASP A 1 148 ? -5.843 -10.030 9.962 1.00 98.62 148 ASP A CA 1
ATOM 1207 C C . ASP A 1 148 ? -6.917 -9.926 8.872 1.00 98.62 148 ASP A C 1
ATOM 1209 O O . ASP A 1 148 ? -7.009 -10.785 7.987 1.00 98.62 148 ASP A O 1
ATOM 1213 N N . TYR A 1 149 ? -7.657 -8.812 8.869 1.00 98.81 149 TYR A N 1
ATOM 1214 C CA . TYR A 1 149 ? -8.607 -8.484 7.808 1.00 98.81 149 TYR A CA 1
ATOM 1215 C C . TYR A 1 149 ? -7.929 -8.444 6.431 1.00 98.81 149 TYR A C 1
ATOM 1217 O O . TYR A 1 149 ? -8.388 -9.090 5.487 1.00 98.81 149 TYR A O 1
ATOM 1225 N N . THR A 1 150 ? -6.785 -7.760 6.326 1.00 98.81 150 THR A N 1
ATOM 1226 C CA . THR A 1 150 ? -5.982 -7.673 5.095 1.00 98.81 150 THR A CA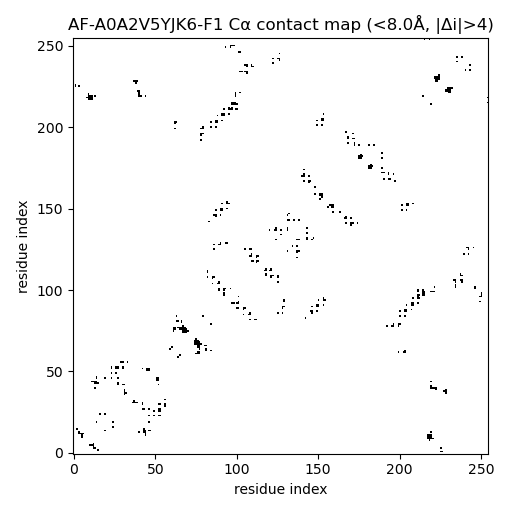 1
ATOM 1227 C C . THR A 1 150 ? -5.608 -9.052 4.569 1.00 98.81 150 THR A C 1
ATOM 1229 O O . THR A 1 150 ? -5.762 -9.333 3.377 1.00 98.81 150 THR A O 1
ATOM 1232 N N . ALA A 1 151 ? -5.133 -9.933 5.449 1.00 98.62 151 ALA A N 1
ATOM 1233 C CA . ALA A 1 151 ? -4.705 -11.269 5.075 1.00 98.62 151 ALA A CA 1
ATOM 1234 C C . ALA A 1 151 ? -5.868 -12.126 4.560 1.00 98.62 151 ALA A C 1
ATOM 1236 O O . ALA A 1 151 ? -5.689 -12.867 3.589 1.00 98.62 151 ALA A O 1
ATOM 1237 N N . LYS A 1 152 ? -7.057 -12.002 5.162 1.00 98.38 152 LYS A N 1
ATOM 1238 C CA . LYS A 1 152 ? -8.270 -12.676 4.685 1.00 98.38 152 LYS A CA 1
ATOM 1239 C C . LYS A 1 152 ? -8.734 -12.133 3.345 1.00 98.38 152 LYS A C 1
ATOM 1241 O O . LYS A 1 152 ? -8.804 -12.909 2.404 1.00 98.38 152 LYS A O 1
ATOM 1246 N N . VAL A 1 153 ? -8.947 -10.822 3.217 1.00 98.62 153 VAL A N 1
ATOM 1247 C CA . VAL A 1 153 ? -9.394 -10.203 1.954 1.00 98.62 153 VAL A CA 1
ATOM 1248 C C . VAL A 1 153 ? -8.445 -10.529 0.800 1.00 98.62 153 VAL A C 1
ATOM 1250 O O . VAL A 1 153 ? -8.896 -10.812 -0.307 1.00 98.62 153 VAL A O 1
ATOM 1253 N N . THR A 1 154 ? -7.133 -10.545 1.055 1.00 98.69 154 THR A N 1
ATOM 1254 C CA . THR A 1 154 ? -6.132 -10.876 0.029 1.00 98.69 154 THR A CA 1
ATOM 1255 C C . THR A 1 154 ? -6.225 -12.332 -0.437 1.00 98.69 154 THR A C 1
ATOM 1257 O O . THR A 1 154 ? -6.047 -12.604 -1.624 1.00 98.69 154 THR A O 1
ATOM 1260 N N . ARG A 1 155 ? -6.461 -13.275 0.485 1.00 97.94 155 ARG A N 1
ATOM 1261 C CA . ARG A 1 155 ? -6.483 -14.718 0.188 1.00 97.94 155 ARG A CA 1
ATOM 1262 C C . ARG A 1 155 ? -7.842 -15.181 -0.327 1.00 97.94 155 ARG A C 1
ATOM 1264 O O . ARG A 1 155 ? -7.900 -15.860 -1.347 1.00 97.94 155 ARG A O 1
ATOM 1271 N N . ASP A 1 156 ? -8.898 -14.834 0.398 1.00 97.94 156 ASP A N 1
ATOM 1272 C CA . ASP A 1 156 ? -10.290 -15.142 0.096 1.00 97.94 156 ASP A CA 1
ATOM 1273 C C . ASP A 1 156 ? -11.220 -14.222 0.910 1.00 97.94 156 ASP A C 1
ATOM 1275 O O . ASP A 1 156 ? -11.412 -14.393 2.119 1.00 97.94 156 ASP A O 1
ATOM 1279 N N . ALA A 1 157 ? -11.824 -13.243 0.234 1.00 97.44 157 ALA A N 1
ATOM 1280 C CA . ALA A 1 157 ? -12.729 -12.282 0.858 1.00 97.44 157 ALA A CA 1
ATOM 1281 C C . ALA A 1 157 ? -14.015 -12.922 1.415 1.00 97.44 157 ALA A C 1
ATOM 1283 O O . ALA A 1 157 ? -14.655 -12.320 2.275 1.00 97.44 157 ALA A O 1
ATOM 1284 N N . HIS A 1 158 ? -14.377 -14.143 0.998 1.00 97.62 158 HIS A N 1
ATOM 1285 C CA . HIS A 1 158 ? -15.525 -14.861 1.562 1.00 97.62 158 HIS A CA 1
ATOM 1286 C C . HIS A 1 158 ? -15.280 -15.370 2.992 1.00 97.62 158 HIS A C 1
ATOM 1288 O O . HIS A 1 158 ? -16.230 -15.753 3.669 1.00 97.62 158 HIS A O 1
ATOM 1294 N N . LEU A 1 159 ? -14.030 -15.355 3.475 1.00 96.19 159 LEU A N 1
ATOM 1295 C CA . LEU A 1 159 ? -13.677 -15.727 4.853 1.00 96.19 159 LEU A CA 1
ATOM 1296 C C . LEU A 1 159 ? -13.888 -14.601 5.873 1.00 96.19 159 LEU A C 1
ATOM 1298 O O . LEU A 1 159 ? -13.669 -14.813 7.072 1.00 96.19 159 LEU A O 1
ATOM 1302 N N . VAL A 1 160 ? -14.237 -13.405 5.401 1.00 97.75 160 VAL A N 1
ATOM 1303 C CA . VAL A 1 160 ? -14.523 -12.251 6.249 1.00 97.75 160 VAL A CA 1
ATOM 1304 C C . VAL A 1 160 ? -15.916 -12.393 6.855 1.00 97.75 160 VAL A C 1
ATOM 1306 O O . VAL A 1 160 ? -16.883 -12.703 6.163 1.00 97.75 160 VAL A O 1
ATOM 1309 N N . THR A 1 161 ? -16.018 -12.138 8.155 1.00 97.81 161 THR A N 1
ATOM 1310 C CA . THR A 1 161 ? -17.253 -12.281 8.937 1.00 97.81 161 THR A CA 1
ATOM 1311 C C . THR A 1 161 ? -17.759 -10.944 9.480 1.00 97.81 161 THR A C 1
ATOM 1313 O O . THR A 1 161 ? -16.994 -9.996 9.658 1.00 97.81 161 THR A O 1
ATOM 1316 N N . ASP A 1 162 ? -19.045 -10.878 9.837 1.00 98.00 162 ASP A N 1
ATOM 1317 C CA . ASP A 1 162 ? -19.630 -9.691 10.482 1.00 98.00 162 ASP A CA 1
ATOM 1318 C C . ASP A 1 162 ? -18.971 -9.366 11.830 1.00 98.00 162 ASP A C 1
ATOM 1320 O O . ASP A 1 162 ? -18.848 -8.197 12.197 1.00 98.00 162 ASP A O 1
ATOM 1324 N N . GLN A 1 163 ? -18.506 -10.387 12.557 1.00 97.62 163 GLN A N 1
ATOM 1325 C CA . GLN A 1 163 ? -17.770 -10.204 13.807 1.00 97.62 163 GLN A CA 1
ATOM 1326 C C . GLN A 1 163 ? -16.455 -9.445 13.576 1.00 97.62 163 GLN A C 1
ATOM 1328 O O . GLN A 1 163 ? -16.092 -8.581 14.368 1.00 97.62 163 GLN A O 1
ATOM 1333 N N . GLU A 1 164 ? -15.762 -9.708 12.471 1.00 96.31 164 GLU A N 1
ATOM 1334 C CA . GLU A 1 164 ? -14.537 -8.980 12.124 1.00 96.31 164 GLU A CA 1
ATOM 1335 C C . GLU A 1 164 ? -14.820 -7.539 11.717 1.00 96.31 164 GLU A C 1
ATOM 1337 O O . GLU A 1 164 ? -14.049 -6.647 12.056 1.00 96.31 164 GLU A O 1
ATOM 1342 N N . PHE A 1 165 ? -15.952 -7.276 11.061 1.00 98.12 165 PHE A N 1
ATOM 1343 C CA . PHE A 1 165 ? -16.397 -5.904 10.817 1.00 98.12 165 PHE A CA 1
ATOM 1344 C C . PHE A 1 165 ? -16.736 -5.164 12.115 1.00 98.12 165 PHE A C 1
ATOM 1346 O O . PHE A 1 165 ? -16.447 -3.973 12.229 1.00 98.12 165 PHE A O 1
ATOM 1353 N N . GLN A 1 166 ? -17.341 -5.833 13.101 1.00 98.44 166 GLN A N 1
ATOM 1354 C CA . GLN A 1 166 ? -17.567 -5.239 14.425 1.00 98.44 166 GLN A CA 1
ATOM 1355 C C . GLN A 1 166 ? -16.237 -4.895 15.104 1.00 98.44 166 GLN A C 1
ATOM 1357 O O . GLN A 1 166 ? -16.086 -3.793 15.631 1.00 98.44 166 GLN A O 1
ATOM 1362 N N . GLU A 1 167 ? -15.259 -5.795 15.022 1.00 98.31 167 GLU A N 1
ATOM 1363 C CA . GLU A 1 167 ? -13.944 -5.595 15.624 1.00 98.31 167 GLU A CA 1
ATOM 1364 C C . GLU A 1 167 ? -13.136 -4.490 14.929 1.00 98.31 167 GLU A C 1
ATOM 1366 O O . GLU A 1 167 ? -12.570 -3.629 15.603 1.00 98.31 167 GLU A O 1
ATOM 1371 N N . LEU A 1 168 ? -13.157 -4.432 13.591 1.00 98.44 168 LEU A N 1
ATOM 1372 C CA . LEU A 1 168 ? -12.590 -3.322 12.818 1.00 98.44 168 LEU A CA 1
ATOM 1373 C C . LEU A 1 168 ? -13.183 -1.985 13.257 1.00 98.44 168 LEU A C 1
ATOM 1375 O O . LEU A 1 168 ? -12.443 -1.041 13.536 1.00 98.44 168 LEU A O 1
ATOM 1379 N N . ARG A 1 169 ? -14.517 -1.902 13.358 1.00 98.81 169 ARG A N 1
ATOM 1380 C CA . ARG A 1 169 ? -15.182 -0.670 13.794 1.00 98.81 169 ARG A CA 1
ATOM 1381 C C . ARG A 1 169 ? -14.758 -0.265 15.197 1.00 98.81 169 ARG A C 1
ATOM 1383 O O . ARG A 1 169 ? -14.519 0.920 15.427 1.00 98.81 169 ARG A O 1
ATOM 1390 N N . ARG A 1 170 ? -14.631 -1.227 16.115 1.00 98.75 170 ARG A N 1
ATOM 1391 C CA . ARG A 1 170 ? -14.185 -0.981 17.489 1.00 98.75 170 ARG A CA 1
ATOM 1392 C C . ARG A 1 170 ? -12.782 -0.374 17.516 1.00 98.75 170 ARG A C 1
ATOM 1394 O O . ARG A 1 170 ? -12.623 0.737 18.017 1.00 98.75 170 ARG A O 1
ATOM 1401 N N . VAL A 1 171 ? -11.787 -1.046 16.933 1.00 98.75 171 VAL A N 1
ATOM 1402 C CA . VAL A 1 171 ? -10.384 -0.591 17.013 1.00 98.75 171 VAL A CA 1
ATOM 1403 C C . VAL A 1 171 ? -10.134 0.717 16.260 1.00 98.75 171 VAL A C 1
ATOM 1405 O O . VAL A 1 171 ? -9.299 1.519 16.678 1.00 98.75 171 VAL A O 1
ATOM 1408 N N . LEU A 1 172 ? -10.862 0.961 15.164 1.00 98.69 172 LEU A N 1
ATOM 1409 C CA . LEU A 1 172 ? -10.792 2.224 14.428 1.00 98.69 172 LEU A CA 1
ATOM 1410 C C . LEU A 1 172 ? -11.441 3.362 15.222 1.00 98.69 172 LEU A C 1
ATOM 1412 O O . LEU A 1 172 ? -10.845 4.428 15.347 1.00 98.69 172 LEU A O 1
ATOM 1416 N N . THR A 1 173 ? -12.601 3.122 15.842 1.00 98.69 173 THR A N 1
ATOM 1417 C CA . THR A 1 173 ? -13.248 4.106 16.728 1.00 98.69 173 THR A CA 1
ATOM 1418 C C . THR A 1 173 ? -12.337 4.470 17.900 1.00 98.69 173 THR A C 1
ATOM 1420 O O . THR A 1 173 ? -12.097 5.648 18.153 1.00 98.69 173 THR A O 1
ATOM 1423 N N . GLU A 1 174 ? -11.777 3.477 18.595 1.00 98.38 174 GLU A N 1
ATOM 1424 C CA . GLU A 1 174 ? -10.871 3.693 19.733 1.00 98.38 174 GLU A CA 1
ATOM 1425 C C . GLU A 1 174 ? -9.605 4.463 19.354 1.00 98.38 174 GLU A C 1
ATOM 1427 O O . GLU A 1 174 ? -9.078 5.235 20.159 1.00 98.38 174 GLU A O 1
ATOM 1432 N N . HIS A 1 175 ? -9.104 4.258 18.137 1.00 97.81 175 HIS A N 1
ATOM 1433 C CA . HIS A 1 175 ? -8.003 5.041 17.602 1.00 97.81 175 HIS A CA 1
ATOM 1434 C C . HIS A 1 175 ? -8.422 6.487 17.321 1.00 97.81 175 HIS A C 1
ATOM 1436 O O . HIS A 1 175 ? -7.746 7.411 17.766 1.00 97.81 175 HIS A O 1
ATOM 1442 N N . ASN A 1 176 ? -9.546 6.692 16.634 1.00 97.94 176 ASN A N 1
ATOM 1443 C CA . ASN A 1 176 ? -10.025 8.023 16.257 1.00 97.94 176 ASN A CA 1
ATOM 1444 C C . ASN A 1 1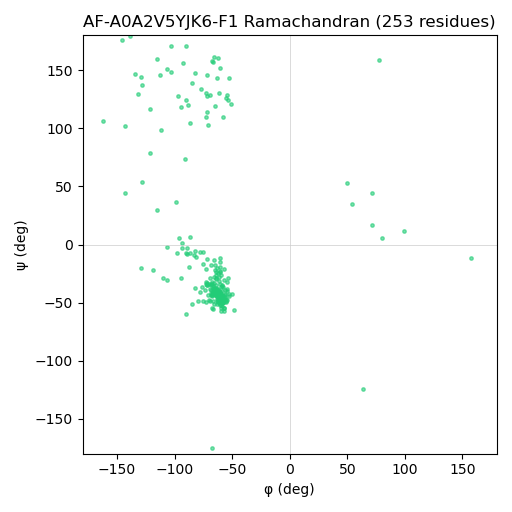76 ? -10.381 8.884 17.482 1.00 97.94 176 ASN A C 1
ATOM 1446 O O . ASN A 1 176 ? -10.187 10.093 17.457 1.00 97.94 176 ASN A O 1
ATOM 1450 N N . LEU A 1 177 ? -10.817 8.278 18.591 1.00 97.88 177 LEU A N 1
ATOM 1451 C CA . LEU A 1 177 ? -11.049 8.982 19.862 1.00 97.88 177 LEU A CA 1
ATOM 1452 C C . LEU A 1 177 ? -9.771 9.552 20.507 1.00 97.88 177 LEU A C 1
ATOM 1454 O O . LEU A 1 177 ? -9.860 10.355 21.435 1.00 97.88 177 LEU A O 1
ATOM 1458 N N . LYS A 1 178 ? -8.585 9.147 20.038 1.00 96.75 178 LYS A N 1
ATOM 1459 C CA . LYS A 1 178 ? -7.285 9.687 20.471 1.00 96.75 178 LYS A CA 1
ATOM 1460 C C . LYS A 1 178 ? -6.745 10.751 19.513 1.00 96.75 178 LYS A C 1
ATOM 1462 O O . LYS A 1 178 ? -5.725 11.361 19.818 1.00 96.75 178 LYS A O 1
ATOM 1467 N N . ASP A 1 179 ? -7.396 10.952 18.369 1.00 94.50 179 ASP A N 1
ATOM 1468 C CA . ASP A 1 179 ? -6.999 11.925 17.358 1.00 94.50 179 ASP A CA 1
ATOM 1469 C C . ASP A 1 179 ? -7.682 13.270 17.632 1.00 94.50 179 ASP A C 1
ATOM 1471 O O . ASP A 1 179 ? -8.908 13.356 17.717 1.00 94.50 179 ASP A O 1
ATOM 1475 N N . ASP A 1 180 ? -6.895 14.338 17.762 1.00 94.31 180 ASP A N 1
ATOM 1476 C CA . ASP A 1 180 ? -7.404 15.675 18.082 1.00 94.31 180 ASP A CA 1
ATOM 1477 C C . ASP A 1 180 ? -8.381 16.237 17.038 1.00 94.31 180 ASP A C 1
ATOM 1479 O O . ASP A 1 180 ? -9.184 17.105 17.371 1.00 94.31 180 ASP A O 1
ATOM 1483 N N . GLN A 1 181 ? -8.340 15.752 15.796 1.00 90.69 181 GLN A N 1
ATOM 1484 C CA . GLN A 1 181 ? -9.243 16.174 14.725 1.00 90.69 181 GLN A CA 1
ATOM 1485 C C . GLN A 1 181 ? -10.549 15.373 14.694 1.00 90.69 181 GLN A C 1
ATOM 1487 O O . GLN A 1 181 ? -11.512 15.819 14.069 1.00 90.69 181 GLN A O 1
ATOM 1492 N N . LEU A 1 182 ? -10.586 14.192 15.321 1.00 94.81 182 LEU A N 1
ATOM 1493 C CA . LEU A 1 182 ? -11.698 13.242 15.199 1.00 94.81 182 LEU A CA 1
ATOM 1494 C C . LEU A 1 182 ? -12.407 12.954 16.527 1.00 94.81 182 LEU A C 1
ATOM 1496 O O . LEU A 1 182 ? -13.564 12.534 16.514 1.00 94.81 182 LEU A O 1
ATOM 1500 N N . LYS A 1 183 ? -11.753 13.181 17.671 1.00 96.12 183 LYS A N 1
ATOM 1501 C CA . LYS A 1 183 ? -12.277 12.824 19.001 1.00 96.12 183 LYS A CA 1
ATOM 1502 C C . LYS A 1 183 ? -13.609 13.487 19.361 1.00 96.12 183 LYS A C 1
ATOM 1504 O O . LYS A 1 183 ? -14.366 12.919 20.141 1.00 96.12 183 LYS A O 1
ATOM 1509 N N . ASP A 1 184 ? -13.896 14.649 18.775 1.00 96.44 184 ASP A N 1
ATOM 1510 C CA . ASP A 1 184 ? -15.096 15.447 19.056 1.00 96.44 184 ASP A CA 1
ATOM 1511 C C . ASP A 1 184 ? -16.239 15.207 18.048 1.00 96.44 184 ASP A C 1
ATOM 1513 O O . ASP A 1 184 ? -17.270 15.883 18.097 1.00 96.44 184 ASP A O 1
ATOM 1517 N N . LEU A 1 185 ? -16.088 14.249 17.123 1.00 96.12 185 LEU A N 1
ATOM 1518 C CA . LEU A 1 185 ? -17.169 13.854 16.218 1.00 96.12 185 LEU A CA 1
ATOM 1519 C C . LEU A 1 185 ? -18.353 13.271 17.002 1.00 96.12 185 LEU A C 1
ATOM 1521 O O . LEU A 1 185 ? -18.183 12.520 17.964 1.00 96.12 185 LEU A O 1
ATOM 1525 N N . THR A 1 186 ? -19.577 13.550 16.546 1.00 97.25 186 THR A N 1
ATOM 1526 C CA . THR A 1 186 ? -20.762 12.868 17.086 1.00 97.25 186 THR A CA 1
ATOM 1527 C C . THR A 1 186 ? -20.689 11.365 16.813 1.00 97.25 186 THR A C 1
ATOM 1529 O O . THR A 1 186 ? -19.995 10.918 15.900 1.00 97.25 186 THR A O 1
ATOM 1532 N N . THR A 1 187 ? -21.456 10.556 17.549 1.00 97.31 187 THR A N 1
ATOM 1533 C CA . THR A 1 187 ? -21.499 9.098 17.333 1.00 97.31 187 THR A CA 1
ATOM 1534 C C . THR A 1 187 ? -21.829 8.722 15.885 1.00 97.31 187 THR A C 1
ATOM 1536 O O . THR A 1 187 ? -21.209 7.820 15.327 1.00 97.31 187 THR A O 1
ATOM 1539 N N . GLU A 1 188 ? -22.761 9.435 15.247 1.00 97.62 188 GLU A N 1
ATOM 1540 C CA . GLU A 1 188 ? -23.116 9.201 13.843 1.00 97.62 188 GLU A CA 1
ATOM 1541 C C . GLU A 1 188 ? -21.968 9.578 12.892 1.00 97.62 188 GLU A C 1
ATOM 1543 O O . GLU A 1 188 ? -21.639 8.818 11.981 1.00 97.62 188 GLU A O 1
ATOM 1548 N N . GLN A 1 189 ? -21.320 10.725 13.119 1.00 96.94 189 GLN A N 1
ATOM 1549 C CA . GLN A 1 189 ? -20.177 11.164 12.314 1.00 96.94 189 GLN A CA 1
ATOM 1550 C C . GLN A 1 189 ? -18.985 10.213 12.455 1.00 96.94 189 GLN A C 1
ATOM 1552 O O . GLN A 1 189 ? -18.382 9.845 11.449 1.00 96.94 189 GLN A O 1
ATOM 1557 N N . MET A 1 190 ? -18.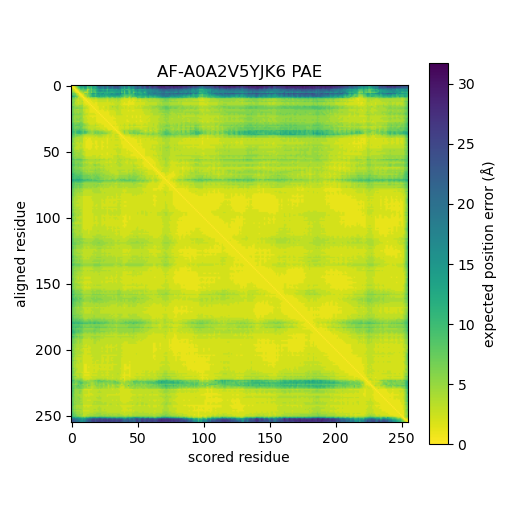684 9.774 13.680 1.00 98.12 190 MET A N 1
ATOM 1558 C CA . MET A 1 190 ? -17.637 8.794 13.961 1.00 98.12 190 MET A CA 1
ATOM 1559 C C . MET A 1 190 ? -17.927 7.468 13.253 1.00 98.12 190 MET A C 1
ATOM 1561 O O . MET A 1 190 ? -17.058 6.950 12.558 1.00 98.12 190 MET A O 1
ATOM 1565 N N . SER A 1 191 ? -19.161 6.954 13.347 1.00 98.25 191 SER A N 1
ATOM 1566 C CA . SER A 1 191 ? -19.559 5.723 12.651 1.00 98.25 191 SER A CA 1
ATOM 1567 C C . SER A 1 191 ? -19.352 5.835 11.139 1.00 98.25 191 SER A C 1
ATOM 1569 O O . SER A 1 191 ? -18.763 4.945 10.532 1.00 98.25 191 SER A O 1
ATOM 1571 N N . ARG A 1 192 ? -19.783 6.947 10.527 1.00 97.69 192 ARG A N 1
ATOM 1572 C CA . ARG A 1 192 ? -19.609 7.181 9.084 1.00 97.69 192 ARG A CA 1
ATOM 1573 C C . ARG A 1 192 ? -18.141 7.310 8.685 1.00 97.69 192 ARG A C 1
ATOM 1575 O O . ARG A 1 192 ? -17.757 6.815 7.630 1.00 97.69 192 ARG A O 1
ATOM 1582 N N . HIS A 1 193 ? -17.328 7.970 9.508 1.00 97.94 193 HIS A N 1
ATOM 1583 C CA . HIS A 1 193 ? -15.893 8.099 9.266 1.00 97.94 193 HIS A CA 1
ATOM 1584 C C . HIS A 1 193 ? -15.191 6.738 9.337 1.00 97.94 193 HIS A C 1
ATOM 1586 O O . HIS A 1 193 ? -14.388 6.413 8.468 1.00 97.94 193 HIS A O 1
ATOM 1592 N N . VAL A 1 194 ? -15.540 5.913 10.325 1.00 98.62 194 VAL A N 1
ATOM 1593 C CA . VAL A 1 194 ? -15.013 4.552 10.469 1.00 98.62 194 VAL A CA 1
ATOM 1594 C C . VAL A 1 194 ? -15.424 3.663 9.293 1.00 98.62 194 VAL A C 1
ATOM 1596 O O . VAL A 1 194 ? -14.587 2.941 8.755 1.00 98.62 194 VAL A O 1
ATOM 1599 N N . ASP A 1 195 ? -16.676 3.734 8.836 1.00 98.56 195 ASP A N 1
ATOM 1600 C CA . ASP A 1 195 ? -17.085 2.998 7.635 1.00 98.56 195 ASP A CA 1
ATOM 1601 C C . ASP A 1 195 ? -16.293 3.471 6.398 1.00 98.56 195 ASP A C 1
ATOM 1603 O O . ASP A 1 195 ? -15.848 2.641 5.606 1.00 98.56 195 ASP A O 1
ATOM 1607 N N . ALA A 1 196 ? -16.017 4.776 6.259 1.00 98.31 196 ALA A N 1
ATOM 1608 C CA . ALA A 1 196 ? -15.152 5.295 5.195 1.00 98.31 196 ALA A CA 1
ATOM 1609 C C . ALA A 1 196 ? -13.700 4.786 5.305 1.00 98.31 196 ALA A C 1
ATOM 1611 O O . ALA A 1 196 ? -13.097 4.435 4.290 1.00 98.31 196 ALA A O 1
ATOM 1612 N N . GLN A 1 197 ? -13.155 4.664 6.522 1.00 98.69 197 GLN A N 1
ATOM 1613 C CA . GLN A 1 197 ? -11.845 4.047 6.755 1.00 98.69 197 GLN A CA 1
ATOM 1614 C C . GLN A 1 197 ? -11.817 2.588 6.287 1.00 98.69 197 GLN A C 1
ATOM 1616 O O . GLN A 1 197 ? -10.856 2.181 5.635 1.00 98.69 197 GLN A O 1
ATOM 1621 N N . ILE A 1 198 ? -12.863 1.809 6.576 1.00 98.75 198 ILE A N 1
ATOM 1622 C CA . ILE A 1 198 ? -12.968 0.410 6.137 1.00 98.75 198 ILE A CA 1
ATOM 1623 C C . ILE A 1 198 ? -13.083 0.329 4.609 1.00 98.75 198 ILE A C 1
ATOM 1625 O O . ILE A 1 198 ? -12.416 -0.506 3.996 1.00 98.75 198 ILE A O 1
ATOM 1629 N N . VAL A 1 199 ? -13.871 1.209 3.980 1.00 98.44 199 VAL A N 1
ATOM 1630 C CA . VAL A 1 199 ? -13.967 1.303 2.513 1.00 98.44 199 VAL A CA 1
ATOM 1631 C C . VAL A 1 199 ? -12.593 1.575 1.901 1.00 98.44 199 VAL A C 1
ATOM 1633 O O . VAL A 1 199 ? -12.179 0.846 1.002 1.00 98.44 199 VAL A O 1
ATOM 1636 N N . GLU A 1 200 ? -11.855 2.561 2.415 1.00 98.38 200 GLU A N 1
ATOM 1637 C CA . GLU A 1 200 ? -10.520 2.910 1.918 1.00 98.38 200 GLU A CA 1
ATOM 1638 C C . GLU A 1 200 ? -9.518 1.755 2.100 1.00 98.38 200 GLU A C 1
ATOM 1640 O O . GLU A 1 200 ? -8.798 1.421 1.160 1.00 98.38 200 GLU A O 1
ATOM 1645 N N . LEU A 1 201 ? -9.505 1.088 3.264 1.00 98.62 201 LEU A N 1
ATOM 1646 C CA . LEU A 1 201 ? -8.656 -0.088 3.510 1.00 98.62 201 LEU A CA 1
ATOM 1647 C C . LEU A 1 201 ? -8.978 -1.230 2.540 1.00 98.62 201 LEU A C 1
ATOM 1649 O O . LEU A 1 201 ? -8.075 -1.825 1.957 1.00 98.62 201 LEU A O 1
ATOM 1653 N N . THR A 1 202 ? -10.262 -1.521 2.334 1.00 98.62 202 THR A N 1
ATOM 1654 C CA . THR A 1 202 ? -10.711 -2.582 1.418 1.00 98.62 202 THR A CA 1
ATOM 1655 C C . THR A 1 202 ? -10.319 -2.264 -0.021 1.00 98.62 202 THR A C 1
ATOM 1657 O O . THR A 1 202 ? -9.828 -3.137 -0.740 1.00 98.62 202 THR A O 1
ATOM 1660 N N . TRP A 1 203 ? -10.493 -1.005 -0.432 1.00 98.12 203 TRP A N 1
ATOM 1661 C CA . TRP A 1 203 ? -10.103 -0.526 -1.753 1.00 98.12 203 TRP A CA 1
ATOM 1662 C C . TRP A 1 203 ? -8.597 -0.658 -1.971 1.00 98.12 203 TRP A C 1
ATOM 1664 O O . TRP A 1 203 ? -8.163 -1.180 -2.997 1.00 98.12 203 TRP A O 1
ATOM 1674 N N . LEU A 1 204 ? -7.805 -0.282 -0.965 1.00 98.00 204 LEU A N 1
ATOM 1675 C CA . LEU A 1 204 ? -6.354 -0.415 -0.970 1.00 98.00 204 LEU A CA 1
ATOM 1676 C C . LEU A 1 204 ? -5.918 -1.879 -1.147 1.00 98.00 204 LEU A C 1
ATOM 1678 O O . LEU A 1 204 ? -5.092 -2.172 -2.011 1.00 98.00 204 LEU A O 1
ATOM 1682 N N . ILE A 1 205 ? -6.512 -2.811 -0.393 1.00 98.69 205 ILE A N 1
ATOM 1683 C CA . ILE A 1 205 ? -6.217 -4.250 -0.504 1.00 98.69 205 ILE A CA 1
ATOM 1684 C C . ILE A 1 205 ? -6.588 -4.776 -1.895 1.00 98.69 205 ILE A C 1
ATOM 1686 O O . ILE A 1 205 ? -5.779 -5.441 -2.547 1.00 98.69 205 ILE A O 1
ATOM 1690 N N . GLY A 1 206 ? -7.801 -4.476 -2.369 1.00 98.50 206 GLY A N 1
ATOM 1691 C CA . GLY A 1 206 ? -8.296 -4.921 -3.673 1.00 98.50 206 GLY A CA 1
ATOM 1692 C C . GLY A 1 206 ? -7.449 -4.390 -4.831 1.00 98.50 206 GLY A C 1
ATOM 1693 O O . GLY A 1 206 ? -7.077 -5.143 -5.735 1.00 98.50 206 GLY A O 1
ATOM 1694 N N . HIS A 1 207 ? -7.069 -3.117 -4.770 1.00 98.06 207 HIS A N 1
ATOM 1695 C CA . HIS A 1 207 ? -6.227 -2.491 -5.778 1.00 98.06 207 HIS A CA 1
ATOM 1696 C C . HIS A 1 207 ? -4.805 -3.063 -5.781 1.00 98.06 207 HIS A C 1
ATOM 1698 O O . HIS A 1 207 ? -4.287 -3.409 -6.841 1.00 98.06 207 HIS A O 1
ATOM 1704 N N . PHE A 1 208 ? -4.187 -3.281 -4.616 1.00 98.38 208 PHE A N 1
ATOM 1705 C CA . PHE A 1 208 ? -2.882 -3.944 -4.583 1.00 98.38 208 PHE A CA 1
ATOM 1706 C C . PHE A 1 208 ? -2.965 -5.412 -4.973 1.00 98.38 208 PHE A C 1
ATOM 1708 O O . PHE A 1 208 ? -2.032 -5.931 -5.569 1.00 98.38 208 PHE A O 1
ATOM 1715 N N . CYS A 1 209 ? -4.079 -6.098 -4.736 1.00 98.62 209 CYS A N 1
ATOM 1716 C CA . CYS A 1 209 ? -4.341 -7.396 -5.348 1.00 98.62 209 CYS A CA 1
ATOM 1717 C C . CYS A 1 209 ? -4.275 -7.331 -6.887 1.00 98.62 209 CYS A C 1
ATOM 1719 O O . CYS A 1 209 ? -3.696 -8.224 -7.513 1.00 98.62 209 CYS A O 1
ATOM 1721 N N . LEU A 1 210 ? -4.852 -6.297 -7.500 1.00 98.00 210 LEU A N 1
ATOM 1722 C CA . LEU A 1 210 ? -4.791 -6.069 -8.945 1.00 98.00 210 LEU A CA 1
ATOM 1723 C C . LEU A 1 210 ? -3.360 -5.756 -9.400 1.00 98.00 210 LEU A C 1
ATOM 1725 O O . LEU A 1 210 ? -2.830 -6.475 -10.249 1.00 98.00 210 LEU A O 1
ATOM 1729 N N . LEU A 1 211 ? -2.714 -4.743 -8.816 1.00 96.94 211 LEU A N 1
ATOM 1730 C CA . LEU A 1 211 ? -1.366 -4.330 -9.213 1.00 96.94 211 LEU A CA 1
ATOM 1731 C C . LEU A 1 211 ? -0.338 -5.443 -9.003 1.00 96.94 211 LEU A C 1
ATOM 1733 O O . LEU A 1 211 ? 0.468 -5.702 -9.888 1.00 96.94 211 LEU A O 1
ATOM 1737 N N . ASN A 1 212 ? -0.410 -6.184 -7.897 1.00 98.31 212 ASN A N 1
ATOM 1738 C CA . ASN A 1 212 ? 0.488 -7.310 -7.634 1.00 98.31 212 ASN A CA 1
ATOM 1739 C C . ASN A 1 212 ? 0.405 -8.392 -8.716 1.00 98.31 212 ASN A C 1
ATOM 1741 O O . ASN A 1 212 ? 1.434 -8.929 -9.135 1.00 98.31 212 ASN A O 1
ATOM 1745 N N . ARG A 1 213 ? -0.806 -8.692 -9.207 1.00 98.00 213 ARG A N 1
ATOM 1746 C CA . ARG A 1 213 ? -1.003 -9.614 -10.336 1.00 98.00 213 ARG A CA 1
ATOM 1747 C C . ARG A 1 213 ? -0.453 -9.015 -11.625 1.00 98.00 213 ARG A C 1
ATOM 1749 O O . ARG A 1 213 ? 0.228 -9.717 -12.366 1.00 98.00 213 ARG A O 1
ATOM 1756 N N . TRP A 1 214 ? -0.700 -7.729 -11.864 1.00 97.25 214 TRP A N 1
ATOM 1757 C CA . TRP A 1 214 ? -0.202 -7.012 -13.035 1.00 97.25 214 TRP A CA 1
ATOM 1758 C C . TRP A 1 214 ? 1.336 -7.000 -13.091 1.00 97.25 214 TRP A C 1
ATOM 1760 O O . TRP A 1 214 ? 1.911 -7.474 -14.069 1.00 97.25 214 TRP A O 1
ATOM 1770 N N . PHE A 1 215 ? 2.014 -6.591 -12.013 1.00 96.25 215 PHE A N 1
ATOM 1771 C CA . PHE A 1 215 ? 3.477 -6.602 -11.910 1.00 96.25 215 PHE A CA 1
ATOM 1772 C C . PHE A 1 215 ? 4.062 -7.991 -12.131 1.00 96.25 215 PHE A C 1
ATOM 1774 O O . PHE A 1 215 ? 5.016 -8.153 -12.890 1.00 96.25 215 PHE A O 1
ATOM 1781 N N . THR A 1 216 ? 3.478 -8.995 -11.476 1.00 94.88 216 THR A N 1
ATOM 1782 C CA . THR A 1 216 ? 3.964 -10.375 -11.535 1.00 94.88 216 THR A CA 1
ATOM 1783 C C . THR A 1 216 ? 3.799 -10.959 -12.937 1.00 94.88 216 THR A C 1
ATOM 1785 O O . THR A 1 216 ? 4.754 -11.495 -13.497 1.00 94.88 216 THR A O 1
ATOM 1788 N N . VAL A 1 217 ? 2.615 -10.821 -13.547 1.00 94.94 217 VAL A N 1
ATOM 1789 C CA . VAL A 1 217 ? 2.334 -11.383 -14.878 1.00 94.94 217 VAL A CA 1
ATOM 1790 C C . VAL A 1 217 ? 3.118 -10.671 -15.974 1.00 94.94 217 VAL A C 1
ATOM 1792 O O . VAL A 1 217 ? 3.511 -11.332 -16.934 1.00 94.94 217 VAL A O 1
ATOM 1795 N N . LEU A 1 218 ? 3.367 -9.366 -15.853 1.00 94.56 218 LEU A N 1
ATOM 1796 C CA . LEU A 1 218 ? 4.175 -8.619 -16.823 1.00 94.56 218 LEU A CA 1
ATOM 1797 C C . LEU A 1 218 ? 5.682 -8.672 -16.533 1.00 94.56 218 LEU A C 1
ATOM 1799 O O . LEU A 1 218 ? 6.473 -8.239 -17.374 1.00 94.56 218 LEU A O 1
ATOM 1803 N N . GLN A 1 219 ? 6.078 -9.241 -15.390 1.00 92.69 219 GLN A N 1
ATOM 1804 C CA . GLN A 1 219 ? 7.456 -9.255 -14.896 1.00 92.69 219 GLN A CA 1
ATOM 1805 C C . GLN A 1 219 ? 8.073 -7.851 -14.924 1.00 92.69 219 GLN A C 1
ATOM 1807 O O . GLN A 1 219 ? 9.121 -7.628 -15.533 1.00 92.69 219 GLN A O 1
ATOM 1812 N N . VAL A 1 220 ? 7.378 -6.891 -14.309 1.00 93.75 220 VAL A N 1
ATOM 1813 C CA . VAL A 1 220 ? 7.871 -5.513 -14.202 1.00 93.75 220 VAL A CA 1
ATOM 1814 C C . VAL A 1 220 ? 9.130 -5.519 -13.330 1.00 93.75 220 VAL A C 1
ATOM 1816 O O . VAL A 1 220 ? 9.057 -5.965 -12.180 1.00 93.75 220 VAL A O 1
ATOM 1819 N N . PRO A 1 221 ? 10.290 -5.098 -13.865 1.00 92.06 221 PRO A N 1
ATOM 1820 C CA . PRO A 1 221 ? 11.539 -5.140 -13.125 1.00 92.06 221 PRO A CA 1
ATOM 1821 C C . PRO A 1 221 ? 11.662 -3.929 -12.201 1.00 92.06 221 PRO A C 1
ATOM 1823 O O . PRO A 1 221 ? 11.238 -2.829 -12.553 1.00 92.06 221 PRO A O 1
ATOM 1826 N N . ASP A 1 222 ? 12.310 -4.124 -11.056 1.00 92.88 222 ASP A N 1
ATOM 1827 C CA . ASP A 1 222 ? 12.854 -3.016 -10.269 1.00 92.88 222 ASP A CA 1
ATOM 1828 C C . ASP A 1 222 ? 13.898 -2.247 -11.095 1.00 92.88 222 ASP A C 1
ATOM 1830 O O . ASP A 1 222 ? 14.555 -2.817 -11.973 1.00 92.88 222 ASP A O 1
ATOM 1834 N N . GLU A 1 223 ? 14.064 -0.957 -10.821 1.00 92.12 223 GLU A N 1
ATOM 1835 C CA . GLU A 1 223 ? 15.012 -0.113 -11.541 1.00 92.12 223 GLU A CA 1
ATOM 1836 C C . GLU A 1 223 ? 16.456 -0.449 -11.131 1.00 92.12 223 GLU A C 1
ATOM 1838 O O . GLU A 1 223 ? 16.820 -0.557 -9.952 1.00 92.12 223 GLU A O 1
ATOM 1843 N N . SER A 1 224 ? 17.290 -0.646 -12.144 1.00 84.38 224 SER A N 1
ATOM 1844 C CA . SER A 1 224 ? 18.656 -1.150 -12.048 1.00 84.38 224 SER A CA 1
ATOM 1845 C C . SER A 1 224 ? 19.692 -0.026 -12.188 1.00 84.38 224 SER A C 1
ATOM 1847 O O . SER A 1 224 ? 19.366 1.081 -12.613 1.00 84.38 224 SER A O 1
ATOM 1849 N N . PRO A 1 225 ? 20.988 -0.290 -11.942 1.00 80.62 225 PRO A N 1
ATOM 1850 C CA . PRO A 1 225 ? 22.042 0.689 -12.218 1.00 80.62 225 PRO A CA 1
ATOM 1851 C C . PRO A 1 225 ? 22.155 1.102 -13.696 1.00 80.62 225 PRO A C 1
ATOM 1853 O O . PRO A 1 225 ? 22.898 2.027 -14.014 1.00 80.62 225 PRO A O 1
ATOM 1856 N N . GLN A 1 226 ? 21.486 0.393 -14.611 1.00 79.44 226 GLN A N 1
ATOM 1857 C CA . GLN A 1 226 ? 21.449 0.723 -16.036 1.00 79.44 226 GLN A CA 1
ATOM 1858 C C . GLN A 1 226 ? 20.282 1.654 -16.404 1.00 79.44 226 GLN A C 1
ATOM 1860 O O . GLN A 1 226 ? 20.232 2.113 -17.552 1.00 79.44 226 GLN A O 1
ATOM 1865 N N . ASP A 1 227 ? 19.377 1.922 -15.460 1.00 82.75 227 ASP A N 1
ATOM 1866 C CA . ASP A 1 227 ? 18.231 2.816 -15.599 1.00 82.75 227 ASP A CA 1
ATOM 1867 C C . ASP A 1 227 ? 18.561 4.262 -15.202 1.00 82.75 227 ASP A C 1
ATOM 1869 O O . ASP A 1 227 ? 19.623 4.566 -14.661 1.00 82.75 227 ASP A O 1
ATOM 1873 N N . GLU A 1 228 ? 17.627 5.179 -15.474 1.00 82.19 228 GLU A N 1
ATOM 1874 C CA . GLU A 1 228 ? 17.721 6.591 -15.063 1.00 82.19 228 GLU A CA 1
ATOM 1875 C C . GLU A 1 228 ? 17.765 6.765 -13.539 1.00 82.19 228 GLU A C 1
ATOM 1877 O O . GLU A 1 228 ? 18.298 7.759 -13.047 1.00 82.19 228 GLU A O 1
ATOM 1882 N N . TRP A 1 229 ? 17.223 5.797 -12.800 1.00 85.69 229 TRP A N 1
ATOM 1883 C CA . TRP A 1 229 ? 17.251 5.756 -11.348 1.00 85.69 229 TRP A CA 1
ATOM 1884 C C . TRP A 1 229 ? 17.695 4.379 -10.872 1.00 85.69 229 TRP A C 1
ATOM 1886 O O . TRP A 1 229 ? 17.152 3.363 -11.290 1.00 85.69 229 TRP A O 1
ATOM 1896 N N . ASN A 1 230 ? 18.682 4.343 -9.980 1.00 88.62 230 ASN A N 1
ATOM 1897 C CA . ASN A 1 230 ? 19.188 3.101 -9.410 1.00 88.62 230 ASN A CA 1
ATOM 1898 C C . ASN A 1 230 ? 18.425 2.760 -8.122 1.00 88.62 230 ASN A C 1
ATOM 1900 O O . ASN A 1 230 ? 18.958 2.910 -7.018 1.00 88.62 230 ASN A O 1
ATOM 1904 N N . PHE A 1 231 ? 17.177 2.310 -8.265 1.00 93.50 231 PHE A N 1
ATOM 1905 C CA . PHE A 1 231 ? 16.357 1.888 -7.128 1.00 93.50 231 PHE A CA 1
ATOM 1906 C C . PHE A 1 231 ? 17.023 0.759 -6.332 1.00 93.50 231 PHE A C 1
ATOM 1908 O O . PHE A 1 231 ? 16.978 0.764 -5.104 1.00 93.50 231 PHE A O 1
ATOM 1915 N N . ALA A 1 232 ? 17.715 -0.169 -7.000 1.00 92.62 232 ALA A N 1
ATOM 1916 C CA . ALA A 1 232 ? 18.430 -1.256 -6.332 1.00 92.62 232 ALA A CA 1
ATOM 1917 C C . ALA A 1 232 ? 19.431 -0.763 -5.263 1.00 92.62 232 ALA A C 1
ATOM 1919 O O . ALA A 1 232 ? 19.535 -1.374 -4.197 1.00 92.62 232 ALA A O 1
ATOM 1920 N N . ALA A 1 233 ? 20.131 0.352 -5.504 1.00 94.31 233 ALA A N 1
ATOM 1921 C CA . ALA A 1 233 ? 21.010 0.961 -4.501 1.00 94.31 233 ALA A CA 1
ATOM 1922 C C . ALA A 1 233 ? 20.218 1.555 -3.325 1.00 94.31 233 ALA A C 1
ATOM 1924 O O . ALA A 1 233 ? 20.566 1.310 -2.171 1.00 94.31 233 ALA A O 1
ATOM 1925 N N . VAL A 1 234 ? 19.113 2.255 -3.605 1.00 95.50 234 VAL A N 1
ATOM 1926 C CA . VAL A 1 234 ? 18.220 2.807 -2.569 1.00 95.50 234 VAL A CA 1
ATOM 1927 C C . VAL A 1 234 ? 17.647 1.689 -1.696 1.00 95.50 234 VAL A C 1
ATOM 1929 O O . VAL A 1 234 ? 17.629 1.799 -0.473 1.00 95.50 234 VAL A O 1
ATOM 1932 N N . TYR A 1 235 ? 17.233 0.575 -2.300 1.00 96.88 235 TYR A N 1
ATOM 1933 C CA . TYR A 1 235 ? 16.745 -0.597 -1.578 1.00 96.88 235 TYR A CA 1
ATOM 1934 C C . TYR A 1 235 ? 17.803 -1.163 -0.618 1.00 96.88 235 TYR A C 1
ATOM 1936 O O . TYR A 1 235 ? 17.492 -1.474 0.533 1.00 96.88 235 TYR A O 1
ATOM 1944 N N . GLN A 1 236 ? 19.061 -1.258 -1.059 1.00 97.00 236 GLN A N 1
ATOM 1945 C CA . GLN A 1 236 ? 20.174 -1.724 -0.226 1.00 97.00 236 GLN A CA 1
ATOM 1946 C C . GLN A 1 236 ? 20.532 -0.754 0.907 1.00 97.00 236 GLN A C 1
ATOM 1948 O O . GLN A 1 236 ? 20.915 -1.200 1.990 1.00 97.00 236 GLN A O 1
ATOM 1953 N N . GLU A 1 237 ? 20.407 0.549 0.677 1.00 97.06 237 GLU A N 1
ATOM 1954 C CA . GLU A 1 237 ? 20.698 1.580 1.675 1.00 97.06 237 GLU A CA 1
ATOM 1955 C C . GLU A 1 237 ? 19.588 1.681 2.732 1.00 97.06 237 GLU A C 1
ATOM 1957 O O . GLU A 1 237 ? 19.846 1.669 3.937 1.00 97.06 237 GLU A O 1
ATOM 1962 N N . VAL A 1 238 ? 18.334 1.754 2.286 1.00 97.44 238 VAL A N 1
ATOM 1963 C CA . VAL A 1 238 ? 17.192 2.075 3.147 1.00 97.44 238 VAL A CA 1
ATOM 1964 C C . VAL A 1 238 ? 16.725 0.862 3.944 1.00 97.44 238 VAL A C 1
ATOM 1966 O O . VAL A 1 238 ? 16.501 0.973 5.157 1.00 97.44 238 VAL A O 1
ATOM 1969 N N . VAL A 1 239 ? 16.547 -0.281 3.274 1.00 98.25 239 VAL A N 1
ATOM 1970 C CA . VAL A 1 239 ? 15.867 -1.456 3.836 1.00 98.25 239 VAL A CA 1
ATOM 1971 C C . VAL A 1 239 ? 16.878 -2.338 4.562 1.00 98.25 239 VAL A C 1
ATOM 1973 O O . VAL A 1 239 ? 17.790 -2.826 3.909 1.00 98.25 239 VAL A O 1
ATOM 1976 N N . PRO A 1 240 ? 16.732 -2.607 5.872 1.00 98.19 240 PRO A N 1
ATOM 1977 C CA . PRO A 1 240 ? 17.654 -3.457 6.629 1.00 98.19 240 PRO A CA 1
ATOM 1978 C C . PRO A 1 240 ? 17.902 -4.834 6.000 1.00 98.19 240 PRO A C 1
ATOM 1980 O O . PRO A 1 240 ? 16.976 -5.472 5.499 1.00 98.19 240 PRO A O 1
ATOM 1983 N N . GLU A 1 241 ? 19.136 -5.334 6.104 1.00 98.31 241 GLU A N 1
ATOM 1984 C CA . GLU A 1 241 ? 19.576 -6.596 5.486 1.00 98.31 241 GLU A CA 1
ATOM 1985 C C . GLU A 1 241 ? 18.680 -7.791 5.827 1.00 98.31 241 GLU A C 1
ATOM 1987 O O . GLU A 1 241 ? 18.276 -8.529 4.933 1.00 98.31 241 GLU A O 1
ATOM 1992 N N . GLN A 1 242 ? 18.287 -7.935 7.092 1.00 97.88 242 GLN A N 1
ATOM 1993 C CA . GLN A 1 242 ? 17.385 -9.000 7.539 1.00 97.88 242 GLN A CA 1
ATOM 1994 C C . GLN A 1 242 ? 16.019 -8.981 6.830 1.00 97.88 242 GLN A C 1
ATOM 1996 O O . GLN A 1 242 ? 15.469 -10.035 6.515 1.00 97.88 242 GLN A O 1
ATOM 2001 N N . ILE A 1 243 ? 15.489 -7.791 6.520 1.00 98.44 243 ILE A N 1
ATOM 2002 C CA . ILE A 1 243 ? 14.233 -7.643 5.774 1.00 98.44 243 ILE A CA 1
ATOM 2003 C C . ILE A 1 243 ? 14.460 -7.993 4.302 1.00 98.44 243 ILE A C 1
ATOM 2005 O O . ILE A 1 243 ? 13.616 -8.660 3.706 1.00 98.44 243 ILE A O 1
ATOM 2009 N N . ARG A 1 244 ? 15.601 -7.599 3.721 1.00 98.00 244 ARG A N 1
ATOM 2010 C CA . ARG A 1 244 ? 15.954 -7.961 2.339 1.00 98.00 244 ARG A CA 1
ATOM 2011 C C . ARG A 1 244 ? 16.095 -9.469 2.171 1.00 98.00 244 ARG A C 1
ATOM 2013 O O . ARG A 1 244 ? 15.443 -10.040 1.308 1.00 98.00 244 ARG A O 1
ATOM 2020 N N . HIS A 1 245 ? 16.833 -10.122 3.065 1.00 97.44 245 HIS A N 1
ATOM 2021 C CA . HIS A 1 245 ? 16.982 -11.574 3.069 1.00 97.44 245 HIS A CA 1
ATOM 2022 C C . HIS A 1 245 ? 15.627 -12.286 3.208 1.00 97.44 245 HIS A C 1
ATOM 2024 O O . HIS A 1 245 ? 15.337 -13.220 2.462 1.00 97.44 245 HIS A O 1
ATOM 2030 N N . ARG A 1 246 ? 14.747 -11.802 4.098 1.00 96.38 246 ARG A N 1
ATOM 2031 C CA . ARG A 1 246 ? 13.365 -12.296 4.210 1.00 96.38 246 ARG A CA 1
ATOM 2032 C C . ARG A 1 246 ? 12.608 -12.133 2.891 1.00 96.38 246 ARG A C 1
ATOM 2034 O O . ARG A 1 246 ? 11.961 -13.075 2.436 1.00 96.38 246 ARG A O 1
ATOM 2041 N N . ASN A 1 247 ? 12.665 -10.951 2.276 1.00 97.19 247 ASN A N 1
ATOM 2042 C CA . ASN A 1 247 ? 12.005 -10.700 0.995 1.00 97.19 247 ASN A CA 1
ATOM 2043 C C . ASN A 1 247 ? 12.522 -11.667 -0.078 1.00 97.19 247 ASN A C 1
ATOM 2045 O O . ASN A 1 247 ? 11.712 -12.284 -0.764 1.00 97.19 247 ASN A O 1
ATOM 2049 N N . ASP A 1 248 ? 13.836 -11.866 -0.174 1.00 95.44 248 ASP A N 1
ATOM 2050 C CA . ASP A 1 248 ? 14.443 -12.793 -1.130 1.00 95.44 248 ASP A CA 1
ATOM 2051 C C . ASP A 1 248 ? 13.968 -14.232 -0.921 1.00 95.44 248 ASP A C 1
ATOM 2053 O O . ASP A 1 248 ? 13.634 -14.907 -1.892 1.00 95.44 248 ASP A O 1
ATOM 2057 N N . GLN A 1 249 ? 13.844 -14.689 0.328 1.00 94.81 249 GLN A N 1
ATOM 2058 C CA . GLN A 1 249 ? 13.294 -16.010 0.639 1.00 94.81 249 GLN A CA 1
ATOM 2059 C C . GLN A 1 249 ? 11.833 -16.149 0.193 1.00 94.81 249 GLN A C 1
ATOM 2061 O O . GLN A 1 249 ? 11.487 -17.121 -0.478 1.00 94.81 249 GLN A O 1
ATOM 2066 N N . ILE A 1 250 ? 10.975 -15.170 0.492 1.00 92.75 250 ILE A N 1
ATOM 2067 C CA . ILE A 1 250 ? 9.562 -15.197 0.068 1.00 92.75 250 ILE A CA 1
ATOM 2068 C C . ILE A 1 250 ? 9.443 -15.153 -1.455 1.00 92.75 250 ILE A C 1
ATOM 2070 O O . ILE A 1 250 ? 8.584 -15.818 -2.037 1.00 92.75 250 ILE A O 1
ATOM 2074 N N . LEU A 1 251 ? 10.304 -14.389 -2.119 1.00 92.00 251 LEU A N 1
ATOM 2075 C CA . LEU A 1 251 ? 10.318 -14.252 -3.573 1.00 92.00 251 LEU A CA 1
ATOM 2076 C C . LEU A 1 251 ? 11.080 -15.400 -4.267 1.00 92.00 251 LEU A C 1
ATOM 2078 O O . LEU A 1 251 ? 11.008 -15.522 -5.491 1.00 92.00 251 LEU A O 1
ATOM 2082 N N . SER A 1 252 ? 11.777 -16.265 -3.517 1.00 80.38 252 SER A N 1
ATOM 2083 C CA . SER A 1 252 ? 12.453 -17.453 -4.046 1.00 80.38 252 SER A CA 1
ATOM 2084 C C . SER A 1 252 ? 11.414 -18.512 -4.434 1.00 80.38 252 SER A C 1
ATOM 2086 O O . SER A 1 252 ? 10.617 -18.994 -3.631 1.00 80.38 252 SER A O 1
ATOM 2088 N N . GLY A 1 253 ? 11.324 -18.792 -5.728 1.00 59.75 253 GLY A N 1
ATOM 2089 C CA . GLY A 1 253 ? 10.211 -19.532 -6.331 1.00 59.75 253 GLY A CA 1
ATOM 2090 C C . GLY A 1 253 ? 10.051 -19.271 -7.825 1.00 59.75 253 GLY A C 1
ATOM 2091 O O . GLY A 1 253 ? 9.367 -20.036 -8.492 1.00 59.75 253 GLY A O 1
ATOM 2092 N N . GLY A 1 254 ? 10.745 -18.254 -8.349 1.00 50.12 254 GLY A N 1
ATOM 2093 C CA . GLY A 1 254 ? 10.720 -17.909 -9.767 1.00 50.12 254 GLY A CA 1
ATOM 2094 C C . GLY A 1 254 ? 9.445 -17.165 -10.163 1.00 50.12 254 GLY A C 1
ATOM 2095 O O . GLY A 1 254 ? 8.438 -17.201 -9.458 1.00 50.12 254 GLY A O 1
ATOM 2096 N N . PHE A 1 255 ? 9.540 -16.444 -11.276 1.00 43.88 255 PHE A N 1
ATOM 2097 C CA . PHE A 1 255 ? 8.383 -15.951 -12.021 1.00 43.88 255 PHE A CA 1
ATOM 2098 C C . PHE A 1 255 ? 7.764 -17.070 -12.862 1.00 43.88 255 PHE A C 1
ATOM 2100 O O . PHE A 1 255 ? 8.531 -17.966 -13.282 1.00 43.88 255 PHE A O 1
#

pLDDT: mean 93.43, std 8.8, range [43.88, 98.88]

Mean predicted aligned error: 3.92 Å